Protein AF-0000000075406370 (afdb_homodimer)

InterPro domains:
  IPR012337 Ribonuclease H-like superfamily [SSF53098] (3-149)
  IPR036397 Ribonuclease H superfamily [G3DSA:3.30.420.10] (3-152)

Nearest PDB structures (foldseek):
  6lw3-assembly1_B  TM=8.467E-01  e=9.784E-10  Pseudomonas aeruginosa
  7xhj-assembly1_A  TM=8.463E-01  e=2.182E-09  Deinococcus radiodurans R1 = ATCC 13939 = DSM 20539
  6s16-assembly1_B  TM=8.165E-01  e=5.502E-09  Thermus thermophilus HB8
  4ep4-assembly1_B  TM=7.602E-01  e=3.158E-09  Thermus thermophilus HB8
  4ld0-assembly1_A  TM=7.640E-01  e=7.805E-08  Thermus thermophilus HB8

Organism: Magnetospirillum gryphiswaldense (strain DSM 6361 / JCM 21280 / NBRC 15271 / MSR-1) (NCBI:txid431944)

Sequence (310 aa):
MTTILALDLGTTAGWAMRLADGVIVSGTMEFRPGRFEGGGIRFLRFRSWLDHLEAGAKGIGTVYFEECRRHIGTDAAHIYGGFLAHLTAWCELKHIPYQGVPVGTIKRHATGKGNASKDMVISAMQARGFNPEDDNEAD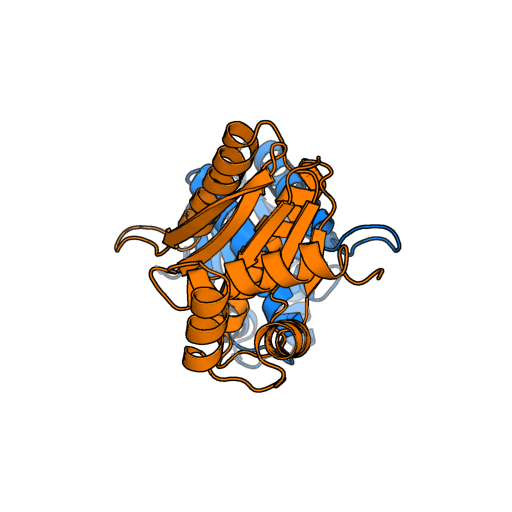ALAILSWAIDTEGGVRMTTILALDLGTTAGWAMRLADGVIVSGTMEFRPGRFEGGGIRFLRFRSWLDHLEAGAKGIGTVYFEECRRHIGTDAAHIYGGFLAHLTAWCELKHIPYQGVPVGTIKRHATGKGNASKDMVISAMQARGFNPEDDNEADALAILSWAIDTEGGVR

Foldseek 3Di:
DFKEKEWADFQKIWIWIQAPVRDIDIAIDHQDDDPPDDPCVSLVVLLVVVVVVQVVSVHGAAYEYADDDDDDDDVRVVRRVSNVVSVVVSCVVVVHYYDHDYQLLLCCVQQVGSPDDLVSLQVSVVVVVDHYPGSNNSSRSSRVVSCVVCVNVVD/DFKEKFWADFQWIKIWIQAPVRDIDIAIDHQDDDPPDDPCVSLVVLLVVVVVVQVVSVHGAEYEYADDDDDDDDVRVVRRVSNVVSVVVSCVVVVHYYDHDYQLLLCCVQQVGSPDDLVSLQVSVVVVVDHYPGSNNSSRSSRVVSCVVCVNVVD

pLDDT: mean 96.48, std 4.38, range [75.56, 98.94]

Secondary structure (DSSP, 8-state):
---EEEEE-SSEEEEEEE-TTS-EEEEEEE-PPPTT--TTHHHHHHHHHHHHHHHHTT--SEEEEEE----SSHHHHHHHHHHHHHHHHHHHHHT--EEEEEHHHHHHHHHS-TT--HHHHHHHHHHTT---SSHHHHHHHHHHHHHHHHTTTT-/---EEEEE-SSEEEEEEE-TTS-EEEEEEE-PPPTT--TTHHHHHHHHHHHHHHHHTT--SEEEEEE----SSHHHHHHHHHHHHHHHHHHHHHT--EEEEEHHHHHHHHHS-TT--HHHHHHHHHHTT---SSHHHHHHHHHHHHHHHHTTTT-

Radius of gyration: 21.6 Å; Cα contacts (8 Å, |Δi|>4): 621; chains: 2; bounding box: 38×66×52 Å

Solvent-accessible surface area (backbone atoms only — not comparable to full-atom values): 15895 Å² total; per-residue (Å²): 100,70,18,39,38,12,32,27,79,50,57,61,22,6,29,18,31,36,38,42,88,63,55,72,52,69,42,72,49,78,37,70,62,56,98,87,47,57,86,12,48,28,54,47,51,49,52,51,49,51,52,50,54,31,60,74,58,74,45,58,53,35,37,38,32,61,42,77,77,75,59,85,53,51,66,55,28,21,52,41,17,18,53,50,33,53,49,37,23,50,26,56,77,69,70,30,55,72,44,72,40,51,53,42,60,37,30,25,70,57,64,72,31,50,82,55,51,67,65,51,45,40,52,38,42,39,75,73,73,44,80,62,91,46,67,38,18,23,48,2,42,36,44,35,50,46,34,66,76,19,64,70,70,75,96,100,70,18,38,39,12,33,26,81,51,56,60,21,6,29,17,31,35,38,42,88,63,54,74,51,68,44,70,50,79,37,71,58,55,98,86,47,56,87,14,50,28,55,48,52,49,52,51,48,50,51,48,53,31,60,74,58,74,45,58,54,34,38,37,31,60,41,78,77,76,60,86,52,53,66,55,27,19,50,42,17,19,52,51,33,54,49,36,23,50,27,55,75,68,70,31,55,70,45,72,39,49,54,42,60,37,30,23,70,56,64,74,33,51,81,57,51,67,65,50,46,39,52,38,41,38,74,73,72,45,80,61,92,46,61,41,18,24,48,2,43,36,43,36,50,44,35,65,77,18,63,70,70,74,96

Structure (mmCIF, N/CA/C/O backbone):
data_AF-0000000075406370-model_v1
#
loop_
_entity.id
_entity.type
_entity.pdbx_description
1 polymer 'Bacteriophage-related protein'
#
loop_
_atom_site.group_PDB
_atom_site.id
_atom_site.type_symbol
_atom_site.label_atom_id
_atom_site.label_alt_id
_atom_site.label_comp_id
_atom_site.label_asym_id
_atom_site.label_entity_id
_atom_site.label_seq_id
_atom_site.pdbx_PDB_ins_code
_atom_site.Cartn_x
_atom_site.Cartn_y
_atom_site.Cartn_z
_atom_site.occupancy
_atom_site.B_iso_or_equiv
_atom_site.auth_seq_id
_atom_site.auth_comp_id
_atom_site.auth_asym_id
_atom_site.auth_atom_id
_atom_site.pdbx_PDB_model_num
ATOM 1 N N . MET A 1 1 ? 10.867 21.281 20.609 1 88.31 1 MET A N 1
ATOM 2 C CA . MET A 1 1 ? 9.664 20.469 20.422 1 88.31 1 MET A CA 1
ATOM 3 C C . MET A 1 1 ? 9.883 19.422 19.344 1 88.31 1 MET A C 1
ATOM 5 O O . MET A 1 1 ? 10.875 19.469 18.609 1 88.31 1 MET A O 1
ATOM 9 N N . THR A 1 2 ? 9.031 18.359 19.391 1 94.12 2 THR A N 1
ATOM 10 C CA . THR A 1 2 ? 9.18 17.328 18.391 1 94.12 2 THR A CA 1
ATOM 11 C C . THR A 1 2 ? 8.453 17.703 17.094 1 94.12 2 THR A C 1
ATOM 13 O O . THR A 1 2 ? 7.488 18.469 17.125 1 94.12 2 THR A O 1
ATOM 16 N N . THR A 1 3 ? 9.016 17.312 15.961 1 98.38 3 THR A N 1
ATOM 17 C CA . THR A 1 3 ? 8.398 17.578 14.664 1 98.38 3 THR A CA 1
ATOM 18 C C . THR A 1 3 ? 7.141 16.734 14.484 1 98.38 3 THR A C 1
ATOM 20 O O . THR A 1 3 ? 7.148 15.531 14.766 1 98.38 3 THR A O 1
ATOM 23 N N . ILE A 1 4 ? 6.051 17.359 14.086 1 98.81 4 ILE A N 1
ATOM 24 C CA . ILE A 1 4 ? 4.785 16.688 13.789 1 98.81 4 ILE A CA 1
ATOM 25 C C . ILE A 1 4 ? 4.488 16.781 12.297 1 98.81 4 ILE A C 1
ATOM 27 O O . ILE A 1 4 ? 4.559 17.859 11.711 1 98.81 4 ILE A O 1
ATOM 31 N N . LEU A 1 5 ? 4.199 15.672 11.68 1 98.94 5 LEU A N 1
ATOM 32 C CA . LEU A 1 5 ? 3.822 15.625 10.266 1 98.94 5 LEU A CA 1
ATOM 33 C C . LEU A 1 5 ? 2.357 15.234 10.109 1 98.94 5 LEU A C 1
ATOM 35 O O . LEU A 1 5 ? 1.902 14.266 10.727 1 98.94 5 LEU A O 1
ATOM 39 N N . ALA A 1 6 ? 1.604 15.977 9.383 1 98.94 6 ALA A N 1
ATOM 40 C CA . ALA A 1 6 ? 0.222 15.68 9.016 1 98.94 6 ALA A CA 1
ATOM 41 C C . ALA A 1 6 ? 0.089 15.461 7.516 1 98.94 6 ALA A C 1
ATOM 43 O O . ALA A 1 6 ? 0.633 16.234 6.719 1 98.94 6 ALA A O 1
ATOM 44 N N . LEU A 1 7 ? -0.658 14.438 7.176 1 98.88 7 LEU A N 1
ATOM 45 C CA . LEU A 1 7 ? -0.751 14.07 5.77 1 98.88 7 LEU A CA 1
ATOM 46 C C . LEU A 1 7 ? -2.205 13.883 5.352 1 98.88 7 LEU A C 1
ATOM 48 O O . LEU A 1 7 ? -2.975 13.219 6.055 1 98.88 7 LEU A O 1
ATOM 52 N N . ASP A 1 8 ? -2.641 14.445 4.273 1 98.5 8 ASP A N 1
ATOM 53 C CA . ASP A 1 8 ? -3.807 14.078 3.479 1 98.5 8 ASP A CA 1
ATOM 54 C C . ASP A 1 8 ? -3.412 13.18 2.309 1 98.5 8 ASP A C 1
ATOM 56 O O . ASP A 1 8 ? -2.967 13.664 1.267 1 98.5 8 ASP A O 1
ATOM 60 N N . LEU A 1 9 ? -3.652 11.906 2.482 1 98.38 9 LEU A N 1
ATOM 61 C CA . LEU A 1 9 ? -3.094 10.898 1.585 1 98.38 9 LEU A CA 1
ATOM 62 C C . LEU A 1 9 ? -3.871 10.852 0.275 1 98.38 9 LEU A C 1
ATOM 64 O O . LEU A 1 9 ? -5.102 10.914 0.276 1 98.38 9 LEU A O 1
ATOM 68 N N . GLY A 1 10 ? -3.145 10.578 -0.864 1 96.06 10 GLY A N 1
ATOM 69 C CA . GLY A 1 10 ? -3.693 10.406 -2.199 1 96.06 10 GLY A CA 1
ATOM 70 C C . GLY A 1 10 ? -2.666 10.609 -3.297 1 96.06 10 GLY A C 1
ATOM 71 O O . GLY A 1 10 ? -1.482 10.812 -3.018 1 96.06 10 GLY A O 1
ATOM 72 N N . THR A 1 11 ? -3.227 10.523 -4.5 1 96.25 11 THR A N 1
ATOM 73 C CA . THR A 1 11 ? -2.34 10.734 -5.641 1 96.25 11 THR A CA 1
ATOM 74 C C . THR A 1 11 ? -1.761 12.141 -5.617 1 96.25 11 THR A C 1
ATOM 76 O O . THR A 1 11 ? -0.608 12.352 -6 1 96.25 11 THR A O 1
ATOM 79 N N . THR A 1 12 ? -2.57 13.047 -5.258 1 97.12 12 THR A N 1
ATOM 80 C CA . THR A 1 12 ? -2.094 14.344 -4.797 1 97.12 12 THR A CA 1
ATOM 81 C C . THR A 1 12 ? -2.164 14.445 -3.275 1 97.12 12 THR A C 1
ATOM 83 O O . THR A 1 12 ? -3.254 14.523 -2.703 1 97.12 12 THR A O 1
ATOM 86 N N . ALA A 1 13 ? -1.016 14.438 -2.641 1 98.06 13 ALA A N 1
ATOM 87 C CA . ALA A 1 13 ? -0.976 14.414 -1.182 1 98.06 13 ALA A CA 1
ATOM 88 C C . ALA A 1 13 ? -0.762 15.82 -0.619 1 98.06 13 ALA A C 1
ATOM 90 O O . ALA A 1 13 ? 0.123 16.547 -1.072 1 98.06 13 ALA A O 1
ATOM 91 N N . GLY A 1 14 ? -1.618 16.266 0.299 1 98.69 14 GLY A N 1
ATOM 92 C CA . GLY A 1 14 ? -1.326 17.422 1.128 1 98.69 14 GLY A CA 1
ATOM 93 C C . GLY A 1 14 ? -0.454 17.094 2.324 1 98.69 14 GLY A C 1
ATOM 94 O O . GLY A 1 14 ? -0.568 16.016 2.906 1 98.69 14 GLY A O 1
ATOM 95 N N . TRP A 1 15 ? 0.404 18 2.658 1 98.88 15 TRP A N 1
ATOM 96 C CA . TRP A 1 15 ? 1.262 17.797 3.82 1 98.88 15 TRP A CA 1
ATOM 97 C C . TRP A 1 15 ? 1.471 19.094 4.582 1 98.88 15 TRP A C 1
ATOM 99 O O . TRP A 1 15 ? 1.454 20.172 3.99 1 98.88 15 TRP A O 1
ATOM 109 N N . ALA A 1 16 ? 1.539 18.984 5.84 1 98.94 16 ALA A N 1
ATOM 110 C CA . ALA A 1 16 ? 1.866 20.062 6.766 1 98.94 16 ALA A CA 1
ATOM 111 C C . ALA A 1 16 ? 2.727 19.547 7.922 1 98.94 16 ALA A C 1
ATOM 113 O O . ALA A 1 16 ? 2.508 18.453 8.43 1 98.94 16 ALA A O 1
ATOM 114 N N . MET A 1 17 ? 3.689 20.375 8.281 1 98.75 17 MET A N 1
ATOM 115 C CA . MET A 1 17 ? 4.629 19.969 9.32 1 98.75 17 MET A CA 1
ATOM 116 C C . MET A 1 17 ? 4.91 21.125 10.281 1 98.75 17 MET A C 1
ATOM 118 O O . MET A 1 17 ? 5.109 22.25 9.844 1 98.75 17 MET A O 1
ATOM 122 N N . ARG A 1 18 ? 4.777 20.844 11.586 1 98.69 18 ARG A N 1
ATOM 123 C CA . ARG A 1 18 ? 5.375 21.734 12.57 1 98.69 18 ARG A CA 1
ATOM 124 C C . ARG A 1 18 ? 6.766 21.266 12.969 1 98.69 18 ARG A C 1
ATOM 126 O O . ARG A 1 18 ? 6.91 20.203 13.594 1 98.69 18 ARG A O 1
ATOM 133 N N . LEU A 1 19 ? 7.73 22.047 12.625 1 98.38 19 LEU A N 1
ATOM 134 C CA . LEU A 1 19 ? 9.117 21.703 12.898 1 98.38 19 LEU A CA 1
ATOM 135 C C . LEU A 1 19 ? 9.438 21.875 14.383 1 98.38 19 LEU A C 1
ATOM 137 O O . LEU A 1 19 ? 8.625 22.422 15.141 1 98.38 19 LEU A O 1
ATOM 141 N N . ALA A 1 20 ? 10.586 21.422 14.781 1 97.19 20 ALA A N 1
ATOM 142 C CA . ALA A 1 20 ? 10.992 21.438 16.188 1 97.19 20 ALA A CA 1
ATOM 143 C C . ALA A 1 20 ? 11.078 22.859 16.719 1 97.19 20 ALA A C 1
ATOM 145 O O . ALA A 1 20 ? 10.867 23.094 17.906 1 97.19 20 ALA A O 1
ATOM 146 N N . ASP A 1 21 ? 11.367 23.797 15.891 1 97 21 ASP A N 1
ATOM 147 C CA . ASP A 1 21 ? 11.508 25.188 16.312 1 97 21 ASP A CA 1
ATOM 148 C C . ASP A 1 21 ? 10.156 25.906 16.297 1 97 21 ASP A C 1
ATOM 150 O O . ASP A 1 21 ? 10.086 27.109 16.562 1 97 21 ASP A O 1
ATOM 154 N N . GLY A 1 22 ? 9.133 25.188 15.844 1 97.06 22 GLY A N 1
ATOM 155 C CA . GLY A 1 22 ? 7.789 25.734 15.898 1 97.06 22 GLY A CA 1
ATOM 156 C C . GLY A 1 22 ? 7.297 26.25 14.555 1 97.06 22 GLY A C 1
ATOM 157 O O . GLY A 1 22 ? 6.109 26.531 14.383 1 97.06 22 GLY A O 1
ATOM 158 N N . VAL A 1 23 ? 8.203 26.297 13.602 1 97.5 23 VAL A N 1
ATOM 159 C CA . VAL A 1 23 ? 7.848 26.781 12.266 1 97.5 23 VAL A CA 1
ATOM 160 C C . VAL A 1 23 ? 6.961 25.75 11.57 1 97.5 23 VAL A C 1
ATOM 162 O O . VAL A 1 23 ? 7.219 24.547 11.641 1 97.5 23 VAL A O 1
ATOM 165 N N . ILE A 1 24 ? 5.91 26.25 10.938 1 98.44 24 ILE A N 1
ATOM 166 C CA . ILE A 1 24 ? 5.02 25.391 10.18 1 98.44 24 ILE A CA 1
ATOM 167 C C . ILE A 1 24 ? 5.277 25.547 8.68 1 98.44 24 ILE A C 1
ATOM 169 O O . ILE A 1 24 ? 5.352 26.672 8.18 1 98.44 24 ILE A O 1
ATOM 173 N N . VAL A 1 25 ? 5.52 24.438 7.988 1 98.5 25 VAL A N 1
ATOM 174 C CA . VAL A 1 25 ? 5.656 24.391 6.535 1 98.5 25 VAL A CA 1
ATOM 175 C C . VAL A 1 25 ? 4.637 23.406 5.953 1 98.5 25 VAL A C 1
ATOM 177 O O . VAL A 1 25 ? 4.254 22.438 6.613 1 98.5 25 VAL A O 1
ATOM 180 N N . SER A 1 26 ? 4.133 23.734 4.793 1 98.75 26 SER A N 1
ATOM 181 C CA . SER A 1 26 ? 3.098 22.906 4.191 1 98.75 26 SER A CA 1
ATOM 182 C C . SER A 1 26 ? 3.129 23 2.67 1 98.75 26 SER A C 1
ATOM 184 O O . SER A 1 26 ? 3.809 23.859 2.109 1 98.75 26 SER A O 1
ATOM 186 N N . GLY A 1 27 ? 2.516 22.094 1.981 1 98.62 27 GLY A N 1
ATOM 187 C CA . GLY A 1 27 ? 2.42 22.078 0.53 1 98.62 27 GLY A CA 1
ATOM 188 C C . GLY A 1 27 ? 1.696 20.844 -0 1 98.62 27 GLY A C 1
ATOM 189 O O . GLY A 1 27 ? 0.917 20.219 0.72 1 98.62 27 GLY A O 1
ATOM 190 N N . THR A 1 28 ? 1.783 20.641 -1.269 1 98.56 28 THR A N 1
ATOM 191 C CA . THR A 1 28 ? 1.24 19.469 -1.936 1 98.56 28 THR A CA 1
ATOM 192 C C . THR A 1 28 ? 2.328 18.75 -2.719 1 98.56 28 THR A C 1
ATOM 194 O O . THR A 1 28 ? 3.326 19.344 -3.115 1 98.56 28 THR A O 1
ATOM 197 N N . MET A 1 29 ? 2.23 17.453 -2.799 1 98.44 29 MET A N 1
ATOM 198 C CA . MET A 1 29 ? 3.109 16.609 -3.605 1 98.44 29 MET A CA 1
ATOM 199 C C . MET A 1 29 ? 2.299 15.711 -4.523 1 98.44 29 MET A C 1
ATOM 201 O O . MET A 1 29 ? 1.32 15.094 -4.09 1 98.44 29 MET A O 1
ATOM 205 N N . GLU A 1 30 ? 2.676 15.586 -5.789 1 97.44 30 GLU A N 1
ATOM 206 C CA . GLU A 1 30 ? 1.979 14.781 -6.789 1 97.44 30 GLU A CA 1
ATOM 207 C C . GLU A 1 30 ? 2.691 13.453 -7.023 1 97.44 30 GLU A C 1
ATOM 209 O O . GLU A 1 30 ? 3.912 13.422 -7.191 1 97.44 30 GLU A O 1
ATOM 214 N N . PHE A 1 31 ? 1.918 12.375 -7.039 1 96.94 31 PHE A N 1
ATOM 215 C CA . PHE A 1 31 ? 2.496 11.055 -7.234 1 96.94 31 PHE A CA 1
ATOM 216 C C . PHE A 1 31 ? 1.879 10.367 -8.445 1 96.94 31 PHE A C 1
ATOM 218 O O . PHE A 1 31 ? 2.053 9.164 -8.641 1 96.94 31 PHE A O 1
ATOM 225 N N . ARG A 1 32 ? 1.237 11.008 -9.312 1 90.69 32 ARG A N 1
ATOM 226 C CA . ARG A 1 32 ? 0.661 10.391 -10.508 1 90.69 32 ARG A CA 1
ATOM 227 C C . ARG A 1 32 ? 1.746 9.797 -11.391 1 90.69 32 ARG A C 1
ATOM 229 O O . ARG A 1 32 ? 2.77 10.43 -11.648 1 90.69 32 ARG A O 1
ATOM 236 N N . PRO A 1 33 ? 1.438 8.57 -11.711 1 83.56 33 PRO A N 1
ATOM 237 C CA . PRO A 1 33 ? 2.438 7.996 -12.609 1 83.56 33 PRO A CA 1
ATOM 238 C C . PRO A 1 33 ? 2.42 8.641 -13.992 1 83.56 33 PRO A C 1
ATOM 240 O O . PRO A 1 33 ? 1.379 9.133 -14.438 1 83.56 33 PRO A O 1
ATOM 243 N N . GLY A 1 34 ? 3.627 8.781 -14.539 1 80.19 34 GLY A N 1
ATOM 244 C CA . GLY A 1 34 ? 3.689 9.18 -15.938 1 80.19 34 GLY A CA 1
ATOM 245 C C . GLY A 1 34 ? 3.139 8.125 -16.875 1 80.19 34 GLY A C 1
ATOM 246 O O . GLY A 1 34 ? 2.842 7.004 -16.469 1 80.19 34 GLY A O 1
ATOM 247 N N . ARG A 1 35 ? 2.893 8.469 -18.141 1 75.56 35 ARG A N 1
ATOM 248 C CA . ARG A 1 35 ? 2.281 7.648 -19.188 1 75.56 35 ARG A CA 1
ATOM 249 C C . ARG A 1 35 ? 3 6.309 -19.312 1 75.56 35 ARG A C 1
ATOM 251 O O . ARG A 1 35 ? 2.373 5.289 -19.609 1 75.56 35 ARG A O 1
ATOM 258 N N . PHE A 1 36 ? 4.277 6.238 -18.953 1 76.31 36 PHE A N 1
ATOM 259 C CA . PHE A 1 36 ? 5.051 5.035 -19.234 1 76.31 36 PHE A CA 1
ATOM 260 C C . PHE A 1 36 ? 5.516 4.371 -17.938 1 76.31 36 PHE A C 1
ATOM 262 O O . PHE A 1 36 ? 6.297 3.418 -17.969 1 76.31 36 PHE A O 1
ATOM 269 N N . GLU A 1 37 ? 4.926 4.797 -16.922 1 82.5 37 GLU A N 1
ATOM 270 C CA . GLU A 1 37 ? 5.355 4.266 -15.633 1 82.5 37 GLU A CA 1
ATOM 271 C C . GLU A 1 37 ? 4.363 3.24 -15.094 1 82.5 37 GLU A C 1
ATOM 273 O O . GLU A 1 37 ? 3.15 3.396 -15.266 1 82.5 37 GLU A O 1
ATOM 278 N N . GLY A 1 38 ? 4.969 2.193 -14.547 1 82.56 38 GLY A N 1
ATOM 279 C CA . GLY A 1 38 ? 4.117 1.224 -13.883 1 82.56 38 GLY A CA 1
ATOM 280 C C . GLY A 1 38 ? 3.414 1.787 -12.664 1 82.56 38 GLY A C 1
ATOM 281 O O . GLY A 1 38 ? 3.84 2.805 -12.109 1 82.56 38 GLY A O 1
ATOM 282 N N . GLY A 1 39 ? 2.318 1.095 -12.305 1 87.31 39 GLY A N 1
ATOM 283 C CA . GLY A 1 39 ? 1.476 1.564 -11.211 1 87.31 39 GLY A CA 1
ATOM 284 C C . GLY A 1 39 ? 2.203 1.64 -9.883 1 87.31 39 GLY A C 1
ATOM 285 O O . GLY A 1 39 ? 1.801 2.389 -8.992 1 87.31 39 GLY A O 1
ATOM 286 N N . GLY A 1 40 ? 3.348 0.888 -9.766 1 95.69 40 GLY A N 1
ATOM 287 C CA . GLY A 1 40 ? 4.035 0.811 -8.484 1 95.69 40 GLY A CA 1
ATOM 288 C C . GLY A 1 40 ? 4.973 1.979 -8.242 1 95.69 40 GLY A C 1
ATOM 289 O O . GLY A 1 40 ? 5.406 2.209 -7.109 1 95.69 40 GLY A O 1
ATOM 290 N N . ILE A 1 41 ? 5.344 2.719 -9.273 1 96.88 41 ILE A N 1
ATOM 291 C CA . ILE A 1 41 ? 6.367 3.756 -9.195 1 96.88 41 ILE A CA 1
ATOM 292 C C . ILE A 1 41 ? 5.895 4.883 -8.281 1 96.88 41 ILE A C 1
ATOM 294 O O . ILE A 1 41 ? 6.695 5.492 -7.57 1 96.88 41 ILE A O 1
ATOM 298 N N . ARG A 1 42 ? 4.613 5.164 -8.289 1 97.44 42 ARG A N 1
ATOM 299 C CA . ARG A 1 42 ? 4.078 6.238 -7.453 1 97.44 42 ARG A CA 1
ATOM 300 C C . ARG A 1 42 ? 4.359 5.973 -5.977 1 97.44 42 ARG A C 1
ATOM 302 O O . ARG A 1 42 ? 4.648 6.898 -5.219 1 97.44 42 ARG A O 1
ATOM 309 N N . PHE A 1 43 ? 4.363 4.75 -5.594 1 98.19 43 PHE A N 1
ATOM 310 C CA . PHE A 1 43 ? 4.57 4.414 -4.188 1 98.19 43 PHE A CA 1
ATOM 311 C C . PHE A 1 43 ? 6.047 4.477 -3.826 1 98.19 43 PHE A C 1
ATOM 313 O O . PHE A 1 43 ? 6.402 4.812 -2.695 1 98.19 43 PHE A O 1
ATOM 320 N N . LEU A 1 44 ? 6.93 4.156 -4.816 1 97.5 44 LEU A N 1
ATOM 321 C CA . LEU A 1 44 ? 8.359 4.359 -4.609 1 97.5 44 LEU A CA 1
ATOM 322 C C . LEU A 1 44 ? 8.672 5.84 -4.414 1 97.5 44 LEU A C 1
ATOM 324 O O . LEU A 1 44 ? 9.438 6.203 -3.518 1 97.5 44 LEU A O 1
ATOM 328 N N . ARG A 1 45 ? 8.086 6.602 -5.227 1 97.56 45 ARG A N 1
ATOM 329 C CA . ARG A 1 45 ? 8.281 8.047 -5.125 1 97.56 45 ARG A CA 1
ATOM 330 C C . ARG A 1 45 ? 7.766 8.57 -3.793 1 97.56 45 ARG A C 1
ATOM 332 O O . ARG A 1 45 ? 8.406 9.422 -3.164 1 97.56 45 ARG A O 1
ATOM 339 N N . PHE A 1 46 ? 6.641 8.094 -3.398 1 98.62 46 PHE A N 1
ATOM 340 C CA . PHE A 1 46 ? 6.039 8.492 -2.133 1 98.62 46 PHE A CA 1
ATOM 341 C C . PHE A 1 46 ? 6.965 8.172 -0.966 1 98.62 46 PHE A C 1
ATOM 343 O O . PHE A 1 46 ? 7.211 9.016 -0.107 1 98.62 46 PHE A O 1
ATOM 350 N N . ARG A 1 47 ? 7.477 6.996 -0.905 1 98 47 ARG A N 1
ATOM 351 C CA . ARG A 1 47 ? 8.383 6.59 0.161 1 98 47 ARG A CA 1
ATOM 352 C C . ARG A 1 47 ? 9.648 7.445 0.159 1 98 47 ARG A C 1
ATOM 354 O O . ARG A 1 47 ? 10.117 7.867 1.218 1 98 47 ARG A O 1
ATOM 361 N N . SER A 1 48 ? 10.195 7.598 -1.017 1 98.19 48 SER A N 1
ATOM 362 C CA . SER A 1 48 ? 11.375 8.445 -1.147 1 98.19 48 SER A CA 1
ATOM 363 C C . SER A 1 48 ? 11.102 9.859 -0.642 1 98.19 48 SER A C 1
ATOM 365 O O . SER A 1 48 ? 11.938 10.461 0.033 1 98.19 48 SER A O 1
ATOM 367 N N . TRP A 1 49 ? 9.961 10.367 -0.995 1 98.69 49 TRP A N 1
ATOM 368 C CA . TRP A 1 49 ? 9.547 11.703 -0.567 1 98.69 49 TRP A CA 1
ATOM 369 C C . TRP A 1 49 ? 9.438 11.773 0.952 1 98.69 49 TRP A C 1
ATOM 371 O O . TRP A 1 49 ? 9.883 12.742 1.568 1 98.69 49 TRP A O 1
ATOM 381 N N . LEU A 1 50 ? 8.867 10.734 1.588 1 98.81 50 LEU A N 1
ATOM 382 C CA . LEU A 1 50 ? 8.797 10.672 3.043 1 98.81 50 LEU A CA 1
ATOM 383 C C . LEU A 1 50 ? 10.188 10.711 3.66 1 98.81 50 LEU A C 1
ATOM 385 O O . LEU A 1 50 ? 10.406 11.406 4.66 1 98.81 50 LEU A O 1
ATOM 389 N N . ASP A 1 51 ? 11.117 9.961 3.08 1 98.69 51 ASP A N 1
ATOM 390 C CA . ASP A 1 51 ? 12.5 9.977 3.545 1 98.69 51 ASP A CA 1
ATOM 391 C C . ASP A 1 51 ? 13.086 11.383 3.479 1 98.69 51 ASP A C 1
ATOM 393 O O . ASP A 1 51 ? 13.781 11.82 4.395 1 98.69 51 ASP A O 1
ATOM 397 N N . HIS A 1 52 ? 12.789 12.047 2.424 1 98.44 52 HIS A N 1
ATOM 398 C CA . HIS A 1 52 ? 13.289 13.406 2.238 1 98.44 52 HIS A CA 1
ATOM 399 C C . HIS A 1 52 ? 12.703 14.359 3.279 1 98.44 52 HIS A C 1
ATOM 401 O O . HIS A 1 52 ? 13.422 15.203 3.82 1 98.44 52 HIS A O 1
ATOM 407 N N . LEU A 1 53 ? 11.391 14.242 3.498 1 98.31 53 LEU A N 1
ATOM 408 C CA . LEU A 1 53 ? 10.758 15.055 4.531 1 98.31 53 LEU A CA 1
ATOM 409 C C . LEU A 1 53 ? 11.43 14.836 5.883 1 98.31 53 LEU A C 1
ATOM 411 O O . LEU A 1 53 ? 11.719 15.797 6.598 1 98.31 53 LEU A O 1
ATOM 415 N N . GLU A 1 54 ? 11.625 13.586 6.27 1 98.31 54 GLU A N 1
ATOM 416 C CA . GLU A 1 54 ? 12.219 13.227 7.555 1 98.31 54 GLU A CA 1
ATOM 417 C C . GLU A 1 54 ? 13.633 13.789 7.68 1 98.31 54 GLU A C 1
ATOM 419 O O . GLU A 1 54 ? 13.992 14.352 8.711 1 98.31 54 GLU A O 1
ATOM 424 N N . ALA A 1 55 ? 14.438 13.586 6.625 1 97.81 55 ALA A N 1
ATOM 425 C CA . ALA A 1 55 ? 15.812 14.086 6.613 1 97.81 55 ALA A CA 1
ATOM 426 C C . ALA A 1 55 ? 15.844 15.609 6.738 1 97.81 55 ALA A C 1
ATOM 428 O O . ALA A 1 55 ? 16.625 16.156 7.516 1 97.81 55 ALA A O 1
ATOM 429 N N . GLY A 1 56 ? 14.992 16.266 6.012 1 97.12 56 GLY A N 1
ATOM 430 C CA . GLY A 1 56 ? 14.93 17.719 6.031 1 97.12 56 GLY A CA 1
ATOM 431 C C . GLY A 1 56 ? 14.523 18.281 7.383 1 97.12 56 GLY A C 1
ATOM 432 O O . GLY A 1 56 ? 14.984 19.359 7.781 1 97.12 56 GLY A O 1
ATOM 433 N N . ALA A 1 57 ? 13.656 17.578 8.062 1 97.62 57 ALA A N 1
ATOM 434 C CA . ALA A 1 57 ? 13.156 18.016 9.367 1 97.62 57 ALA A CA 1
ATOM 435 C C . ALA A 1 57 ? 14.086 17.594 10.492 1 97.62 57 ALA A C 1
ATOM 437 O O . ALA A 1 57 ? 13.867 17.922 11.656 1 97.62 57 ALA A O 1
ATOM 438 N N . LYS A 1 58 ? 15.172 16.812 10.125 1 96.69 58 LYS A N 1
ATOM 439 C CA . LYS A 1 58 ? 16.109 16.219 11.086 1 96.69 58 LYS A CA 1
ATOM 440 C C . LYS A 1 58 ? 15.367 15.32 12.07 1 96.69 58 LYS A C 1
ATOM 442 O O . LYS A 1 58 ? 15.617 15.375 13.281 1 96.69 58 LYS A O 1
ATOM 447 N N . GLY A 1 59 ? 14.359 14.617 11.516 1 97.88 59 GLY A N 1
ATOM 448 C CA . GLY A 1 59 ? 13.57 13.68 12.305 1 97.88 59 GLY A CA 1
ATOM 449 C C . GLY A 1 59 ? 12.117 14.086 12.438 1 97.88 59 GLY A C 1
ATOM 450 O O . GLY A 1 59 ? 11.789 15.266 12.375 1 97.88 59 GLY A O 1
ATOM 451 N N . ILE A 1 60 ? 11.266 13.141 12.547 1 98.5 60 ILE A N 1
ATOM 452 C CA . ILE A 1 60 ? 9.828 13.32 12.758 1 98.5 60 ILE A CA 1
ATOM 453 C C . ILE A 1 60 ? 9.383 12.555 14 1 98.5 60 ILE A C 1
ATOM 455 O O . ILE A 1 60 ? 9.703 11.367 14.148 1 98.5 60 ILE A O 1
ATOM 459 N N . GLY A 1 61 ? 8.703 13.266 14.875 1 98.44 61 GLY A N 1
ATOM 460 C CA . GLY A 1 61 ? 8.312 12.672 16.141 1 98.44 61 GLY A CA 1
ATOM 461 C C . GLY A 1 61 ? 7.004 11.914 16.062 1 98.44 61 GLY A C 1
ATOM 462 O O . GLY A 1 61 ? 6.805 10.93 16.797 1 98.44 61 GLY A O 1
ATOM 463 N N . THR A 1 62 ? 6.086 12.352 15.289 1 98.62 62 THR A N 1
ATOM 464 C CA . THR A 1 62 ? 4.781 11.719 15.156 1 98.62 62 THR A CA 1
ATOM 465 C C . THR A 1 62 ? 4.129 12.094 13.828 1 98.62 62 THR A C 1
ATOM 467 O O . THR A 1 62 ? 4.398 13.164 13.281 1 98.62 62 THR A O 1
ATOM 470 N N . VAL A 1 63 ? 3.314 11.172 13.312 1 98.81 63 VAL A N 1
ATOM 471 C CA . VAL A 1 63 ? 2.602 11.391 12.062 1 98.81 63 VAL A CA 1
ATOM 472 C C . VAL A 1 63 ? 1.097 11.258 12.289 1 98.81 63 VAL A C 1
ATOM 474 O O . VAL A 1 63 ? 0.645 10.336 12.969 1 98.81 63 VAL A O 1
ATOM 477 N N . TYR A 1 64 ? 0.357 12.188 11.758 1 98.88 64 TYR A N 1
ATOM 478 C CA . TYR A 1 64 ? -1.099 12.125 11.688 1 98.88 64 TYR A CA 1
ATOM 479 C C . TYR A 1 64 ? -1.575 12.109 10.242 1 98.88 64 TYR A C 1
ATOM 481 O O . TYR A 1 64 ? -0.97 12.75 9.375 1 98.88 64 TYR A O 1
ATOM 489 N N . PHE A 1 65 ? -2.631 11.391 9.953 1 98.81 65 PHE A N 1
ATOM 490 C CA . PHE A 1 65 ? -3.188 11.367 8.609 1 98.81 65 PHE A CA 1
ATOM 491 C C . PHE A 1 65 ? -4.703 11.234 8.648 1 98.81 65 PHE A C 1
ATOM 493 O O . PHE A 1 65 ? -5.266 10.797 9.656 1 98.81 65 PHE A O 1
ATOM 500 N N . GLU A 1 66 ? -5.312 11.703 7.598 1 97.38 66 GLU A N 1
ATOM 501 C CA . GLU A 1 66 ? -6.762 11.57 7.484 1 97.38 66 GLU A CA 1
ATOM 502 C C . GLU A 1 66 ? -7.168 10.125 7.25 1 97.38 66 GLU A C 1
ATOM 504 O O . GLU A 1 66 ? -6.715 9.492 6.289 1 97.38 66 GLU A O 1
ATOM 509 N N . GLU A 1 67 ? -8 9.617 8.094 1 95.81 67 GLU A N 1
ATOM 510 C CA . GLU A 1 67 ? -8.516 8.258 7.953 1 95.81 67 GLU A CA 1
ATOM 511 C C . GLU A 1 67 ? -9.773 8.234 7.086 1 95.81 67 GLU A C 1
ATOM 513 O O . GLU A 1 67 ? -10.828 8.719 7.492 1 95.81 67 GLU A O 1
ATOM 518 N N . CYS A 1 68 ? -9.641 7.707 5.906 1 93.06 68 CYS A N 1
ATOM 519 C CA . CYS A 1 68 ? -10.766 7.57 4.988 1 93.06 68 CYS A CA 1
ATOM 520 C C . CYS A 1 68 ? -11.406 6.191 5.117 1 93.06 68 CYS A C 1
ATOM 522 O O . CYS A 1 68 ? -10.734 5.176 4.953 1 93.06 68 CYS A O 1
ATOM 524 N N . ARG A 1 69 ? -12.734 6.148 5.324 1 92.56 69 ARG A N 1
ATOM 525 C CA . ARG A 1 69 ? -13.398 4.867 5.539 1 92.56 69 ARG A CA 1
ATOM 526 C C . ARG A 1 69 ? -14.359 4.555 4.402 1 92.56 69 ARG A C 1
ATOM 528 O O . ARG A 1 69 ? -14.93 3.459 4.34 1 92.56 69 ARG A O 1
ATOM 535 N N . ARG A 1 70 ? -14.516 5.523 3.586 1 92.5 70 ARG A N 1
ATOM 536 C CA . ARG A 1 70 ? -15.414 5.312 2.453 1 92.5 70 ARG A CA 1
ATOM 537 C C . ARG A 1 70 ? -14.805 5.863 1.167 1 92.5 70 ARG A C 1
ATOM 539 O O . ARG A 1 70 ? -14.188 6.93 1.176 1 92.5 70 ARG A O 1
ATOM 546 N N . HIS A 1 71 ? -14.938 5.16 0.117 1 93.19 71 HIS A N 1
ATOM 547 C CA . HIS A 1 71 ? -14.477 5.582 -1.201 1 93.19 71 HIS A CA 1
ATOM 548 C C . HIS A 1 71 ? -15.562 5.371 -2.256 1 93.19 71 HIS A C 1
ATOM 550 O O . HIS A 1 71 ? -16.391 4.473 -2.125 1 93.19 71 HIS A O 1
ATOM 556 N N . ILE A 1 72 ? -15.453 6.34 -3.15 1 87.31 72 ILE A N 1
ATOM 557 C CA . ILE A 1 72 ? -16.297 6.098 -4.312 1 87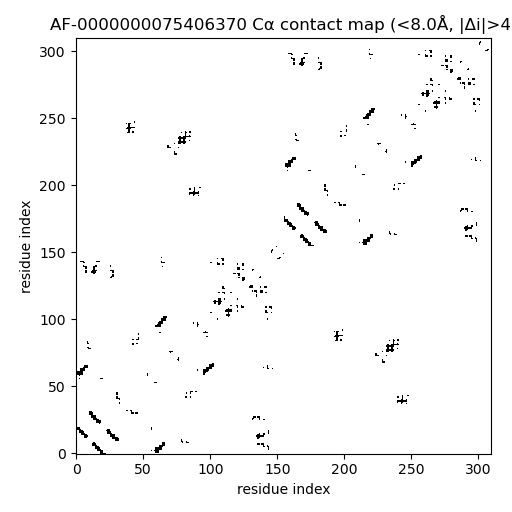.31 72 ILE A CA 1
ATOM 558 C C . ILE A 1 72 ? -15.594 5.152 -5.281 1 87.31 72 ILE A C 1
ATOM 560 O O . ILE A 1 72 ? -14.695 5.57 -6.016 1 87.31 72 ILE A O 1
ATOM 564 N N . GLY A 1 73 ? -15.766 3.891 -5.25 1 91.25 73 GLY A N 1
ATOM 565 C CA . GLY A 1 73 ? -15.219 2.896 -6.16 1 91.25 73 GLY A CA 1
ATOM 566 C C . GLY A 1 73 ? -14.031 2.15 -5.578 1 91.25 73 GLY A C 1
ATOM 567 O O . GLY A 1 73 ? -13.328 2.672 -4.711 1 91.25 73 GLY A O 1
ATOM 568 N N . THR A 1 74 ? -13.734 1.063 -6.141 1 94.44 74 THR A N 1
ATOM 569 C CA . THR A 1 74 ? -12.727 0.137 -5.648 1 94.44 74 THR A CA 1
ATOM 570 C C . THR A 1 74 ? -11.32 0.653 -5.965 1 94.44 74 THR A C 1
ATOM 572 O O . THR A 1 74 ? -10.414 0.533 -5.145 1 94.44 74 THR A O 1
ATOM 575 N N . ASP A 1 75 ? -11.148 1.28 -7.117 1 94.06 75 ASP A N 1
ATOM 576 C CA . ASP A 1 75 ? -9.836 1.79 -7.512 1 94.06 75 ASP A CA 1
ATOM 577 C C . ASP A 1 75 ? -9.344 2.859 -6.535 1 94.06 75 ASP A C 1
ATOM 579 O O . ASP A 1 75 ? -8.188 2.846 -6.125 1 94.06 75 ASP A O 1
ATOM 583 N N . ALA A 1 76 ? -10.266 3.748 -6.223 1 95.06 76 ALA A N 1
ATOM 584 C CA . ALA A 1 76 ? -9.914 4.797 -5.27 1 95.06 76 ALA A CA 1
ATOM 585 C C . ALA A 1 76 ? -9.523 4.203 -3.92 1 95.06 76 ALA A C 1
ATOM 587 O O . ALA A 1 76 ? -8.562 4.66 -3.289 1 95.06 76 ALA A O 1
ATOM 588 N N . ALA A 1 77 ? -10.266 3.182 -3.496 1 97 77 ALA A N 1
ATOM 589 C CA . ALA A 1 77 ? -9.969 2.504 -2.234 1 97 77 ALA A CA 1
ATOM 590 C C . ALA A 1 77 ? -8.602 1.829 -2.281 1 97 77 ALA A C 1
ATOM 592 O O . ALA A 1 77 ? -7.832 1.904 -1.321 1 97 77 ALA A O 1
ATOM 593 N N . HIS A 1 78 ? -8.242 1.22 -3.396 1 97.44 78 HIS A N 1
ATOM 594 C CA . HIS A 1 78 ? -6.941 0.576 -3.572 1 97.44 78 HIS A CA 1
ATOM 595 C C . HIS A 1 78 ? -5.809 1.591 -3.492 1 97.44 78 HIS A C 1
ATOM 597 O O . HIS A 1 78 ? -4.793 1.346 -2.832 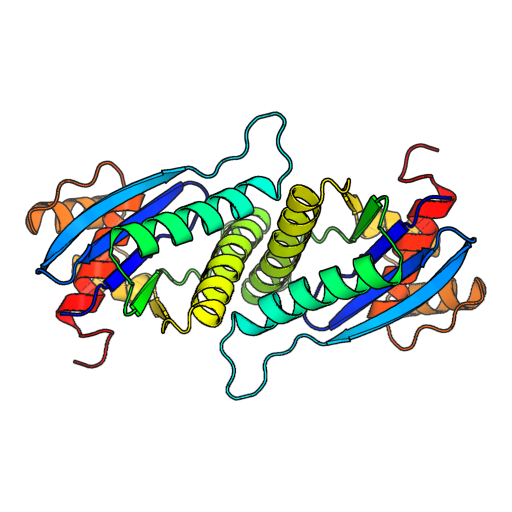1 97.44 78 HIS A O 1
ATOM 603 N N . ILE A 1 79 ? -6.059 2.648 -4.16 1 96.69 79 ILE A N 1
ATOM 604 C CA . ILE A 1 79 ? -5.02 3.67 -4.23 1 96.69 79 ILE A CA 1
ATOM 605 C C . ILE A 1 79 ? -4.773 4.254 -2.842 1 96.69 79 ILE A C 1
ATOM 607 O O . ILE A 1 79 ? -3.633 4.316 -2.381 1 96.69 79 ILE A O 1
ATOM 611 N N . TYR A 1 80 ? -5.816 4.648 -2.156 1 97.69 80 TYR A N 1
ATOM 612 C CA . TYR A 1 80 ? -5.684 5.125 -0.783 1 97.69 80 TYR A CA 1
ATOM 613 C C . TYR A 1 80 ? -5.023 4.07 0.098 1 97.69 80 TYR A C 1
ATOM 615 O O . TYR A 1 80 ? -4.086 4.371 0.84 1 97.69 80 TYR A O 1
ATOM 623 N N . GLY A 1 81 ? -5.523 2.848 0.025 1 97.94 81 GLY A N 1
ATOM 624 C CA . GLY A 1 81 ? -4.941 1.75 0.78 1 97.94 81 GLY A CA 1
ATOM 625 C C . GLY A 1 81 ? -3.457 1.566 0.519 1 97.94 81 GLY A C 1
ATOM 626 O O . GLY A 1 81 ? -2.697 1.231 1.431 1 97.94 81 GLY A O 1
ATOM 627 N N . GLY A 1 82 ? -3.066 1.772 -0.717 1 98.44 82 GLY A N 1
ATOM 628 C CA . GLY A 1 82 ? -1.66 1.697 -1.077 1 98.44 82 GLY A CA 1
ATOM 629 C C . GLY A 1 82 ? -0.809 2.742 -0.379 1 98.44 82 GLY A C 1
ATOM 630 O O . GLY A 1 82 ? 0.23 2.418 0.2 1 98.44 82 GLY A O 1
ATOM 631 N N . PHE A 1 83 ? -1.245 3.994 -0.452 1 98.62 83 PHE A N 1
ATOM 632 C CA . PHE A 1 83 ? -0.511 5.066 0.213 1 98.62 83 PHE A CA 1
ATOM 633 C C . PHE A 1 83 ? -0.475 4.84 1.72 1 98.62 83 PHE A C 1
ATOM 635 O O . PHE A 1 83 ? 0.567 5.016 2.354 1 98.62 83 PHE A O 1
ATOM 642 N N . LEU A 1 84 ? -1.616 4.441 2.293 1 98.56 84 LEU A N 1
ATOM 643 C CA . LEU A 1 84 ? -1.696 4.172 3.725 1 98.56 84 LEU A CA 1
ATOM 644 C C . LEU A 1 84 ? -0.734 3.059 4.121 1 98.56 84 LEU A C 1
ATOM 646 O O . LEU A 1 84 ? -0.03 3.17 5.129 1 98.56 84 LEU A O 1
ATOM 650 N N . ALA A 1 85 ? -0.697 2.043 3.326 1 98.62 85 ALA A N 1
ATOM 651 C CA . ALA A 1 85 ? 0.17 0.903 3.611 1 98.62 85 ALA A CA 1
ATOM 652 C C . ALA A 1 85 ? 1.641 1.311 3.578 1 98.62 85 ALA A C 1
ATOM 654 O O . ALA A 1 85 ? 2.424 0.9 4.438 1 98.62 85 ALA A O 1
ATOM 655 N N . HIS A 1 86 ? 2.045 2.078 2.607 1 98.81 86 HIS A N 1
ATOM 656 C CA . HIS A 1 86 ? 3.426 2.539 2.523 1 98.81 86 HIS A CA 1
ATOM 657 C C . HIS A 1 86 ? 3.756 3.498 3.662 1 98.81 86 HIS A C 1
ATOM 659 O O . HIS A 1 86 ? 4.855 3.457 4.219 1 98.81 86 HIS A O 1
ATOM 665 N N . LEU A 1 87 ? 2.807 4.355 4.023 1 98.88 87 LEU A N 1
ATOM 666 C CA . LEU A 1 87 ? 3.025 5.277 5.133 1 98.88 87 LEU A CA 1
ATOM 667 C C . LEU A 1 87 ? 3.236 4.52 6.438 1 98.88 87 LEU A C 1
ATOM 669 O O . LEU A 1 87 ? 4.203 4.777 7.16 1 98.88 87 LEU A O 1
ATOM 673 N N . THR A 1 88 ? 2.33 3.623 6.723 1 98.38 88 THR A N 1
ATOM 674 C CA . THR A 1 88 ? 2.381 2.938 8.008 1 98.38 88 THR A CA 1
ATOM 675 C C . THR A 1 88 ? 3.594 2.014 8.086 1 98.38 88 THR A C 1
ATOM 677 O O . THR A 1 88 ? 4.223 1.891 9.133 1 98.38 88 THR A O 1
ATOM 680 N N . ALA A 1 89 ? 3.924 1.371 6.984 1 98.56 89 ALA A N 1
ATOM 681 C CA . ALA A 1 89 ? 5.148 0.578 6.945 1 98.56 89 ALA A CA 1
ATOM 682 C C . ALA A 1 89 ? 6.375 1.449 7.199 1 98.56 89 ALA A C 1
ATOM 684 O O . ALA A 1 89 ? 7.289 1.053 7.926 1 98.56 89 ALA A O 1
ATOM 685 N N . TRP A 1 90 ? 6.422 2.621 6.578 1 98.69 90 TRP A N 1
ATOM 686 C CA . TRP A 1 90 ? 7.508 3.582 6.75 1 98.69 90 TRP A CA 1
ATOM 687 C C . TRP A 1 90 ? 7.629 4.016 8.203 1 98.69 90 TRP A C 1
ATOM 689 O O . TRP A 1 90 ? 8.727 4.043 8.766 1 98.69 90 TRP A O 1
ATOM 699 N N . CYS A 1 91 ? 6.52 4.312 8.812 1 98.5 91 CYS A N 1
ATOM 700 C CA . CYS A 1 91 ? 6.504 4.703 10.219 1 98.5 91 CYS A CA 1
ATOM 701 C C . CYS A 1 91 ? 7.023 3.574 11.102 1 98.5 91 CYS A C 1
ATOM 703 O O . CYS A 1 91 ? 7.793 3.818 12.039 1 98.5 91 CYS A O 1
ATOM 705 N N . GLU A 1 92 ? 6.582 2.34 10.828 1 97.5 92 GLU A N 1
ATOM 706 C CA . GLU A 1 92 ? 7.062 1.191 11.594 1 97.5 92 GLU A CA 1
ATOM 707 C C . GLU A 1 92 ? 8.578 1.036 11.461 1 97.5 92 GLU A C 1
ATOM 709 O O . GLU A 1 92 ? 9.266 0.816 12.461 1 97.5 92 GLU A O 1
ATOM 714 N N . LEU A 1 93 ? 9.047 1.124 10.281 1 97.12 93 LEU A N 1
ATOM 715 C CA . LEU A 1 93 ? 10.469 0.969 10.008 1 97.12 93 LEU A CA 1
ATOM 716 C C . LEU A 1 93 ? 11.281 2.027 10.75 1 97.12 93 LEU A C 1
ATOM 718 O O . LEU A 1 93 ? 12.359 1.732 11.281 1 97.12 93 LEU A O 1
ATOM 722 N N . LYS A 1 94 ? 10.766 3.238 10.82 1 97.69 94 LYS A N 1
ATOM 723 C CA . LYS A 1 94 ? 11.477 4.375 11.398 1 97.69 94 LYS A CA 1
ATOM 724 C C . LYS A 1 94 ? 11.148 4.531 12.883 1 97.69 94 LYS A C 1
ATOM 726 O O . LYS A 1 94 ? 11.688 5.414 13.547 1 97.69 94 LYS A O 1
ATOM 731 N N . HIS A 1 95 ? 10.266 3.656 13.406 1 97.19 95 HIS A N 1
ATOM 732 C CA . HIS A 1 95 ? 9.805 3.715 14.789 1 97.19 95 HIS A CA 1
ATOM 733 C C . HIS A 1 95 ? 9.156 5.062 15.094 1 97.19 95 HIS A C 1
ATOM 735 O O . HIS A 1 95 ? 9.438 5.668 16.125 1 97.19 95 HIS A O 1
ATOM 741 N N . ILE A 1 96 ? 8.383 5.578 14.203 1 98.06 96 ILE A N 1
ATOM 742 C CA . ILE A 1 96 ? 7.637 6.82 14.359 1 98.06 96 ILE A CA 1
ATOM 743 C C . ILE A 1 96 ? 6.176 6.508 14.688 1 98.06 96 ILE A C 1
ATOM 745 O O . ILE A 1 96 ? 5.5 5.816 13.922 1 98.06 96 ILE A O 1
ATOM 749 N N . PRO A 1 97 ? 5.68 6.949 15.836 1 97.62 97 PRO A N 1
ATOM 750 C CA . PRO A 1 97 ? 4.25 6.785 16.094 1 97.62 97 PRO A CA 1
ATOM 751 C C . PRO A 1 97 ? 3.375 7.441 15.031 1 97.62 97 PRO A C 1
ATOM 753 O O . PRO A 1 97 ? 3.727 8.5 14.508 1 97.62 97 PRO A O 1
ATOM 756 N N . TYR A 1 98 ? 2.236 6.793 14.688 1 98.25 98 TYR A N 1
ATOM 757 C CA . TYR A 1 98 ? 1.312 7.348 13.703 1 98.25 98 TYR A CA 1
ATOM 758 C C . TYR A 1 98 ? -0.134 7.105 14.117 1 98.25 98 TYR A C 1
ATOM 760 O O . TYR A 1 98 ? -0.435 6.125 14.805 1 98.25 98 TYR A O 1
ATOM 768 N N . GLN A 1 99 ? -1.014 8.008 13.664 1 97.94 99 GLN A N 1
ATOM 769 C CA . GLN A 1 99 ? -2.42 7.938 14.047 1 97.94 99 GLN A CA 1
ATOM 770 C C . GLN A 1 99 ? -3.316 8.484 12.938 1 97.94 99 GLN A C 1
ATOM 772 O O . GLN A 1 99 ? -3.072 9.57 12.414 1 97.94 99 GLN A O 1
ATOM 777 N N . GLY A 1 100 ? -4.332 7.684 12.578 1 98 100 GLY A N 1
ATOM 778 C CA . GLY A 1 100 ? -5.395 8.18 11.719 1 98 100 GLY A CA 1
ATOM 779 C C . GLY A 1 100 ? -6.438 8.992 12.469 1 98 100 GLY A C 1
ATOM 780 O O . GLY A 1 100 ? -6.805 8.656 13.594 1 98 100 GLY A O 1
ATOM 781 N N . VAL A 1 101 ? -6.867 10.031 11.859 1 98.38 101 VAL A N 1
ATOM 782 C CA . VAL A 1 101 ? -7.887 10.898 12.438 1 98.38 101 VAL A CA 1
ATOM 783 C C . VAL A 1 101 ? -9.109 10.938 11.523 1 98.38 101 VAL A C 1
ATOM 785 O O . VAL A 1 101 ? -8.992 11.227 10.328 1 98.38 101 VAL A O 1
ATOM 788 N N . PRO A 1 102 ? -10.289 10.648 12.055 1 97.06 102 PRO A N 1
ATOM 789 C CA . PRO A 1 102 ? -11.492 10.656 11.219 1 97.06 102 PRO A CA 1
ATOM 790 C C . PRO A 1 102 ? -11.766 12.023 10.594 1 97.06 102 PRO A C 1
ATOM 792 O O . PRO A 1 102 ? -11.594 13.047 11.258 1 97.06 102 PRO A O 1
ATOM 795 N N . VAL A 1 103 ? -12.281 11.992 9.406 1 96.25 103 VAL A N 1
ATOM 796 C CA . VAL A 1 103 ? -12.547 13.18 8.609 1 96.25 103 VAL A CA 1
ATOM 797 C C . VAL A 1 103 ? -13.492 14.109 9.359 1 96.25 103 VAL A C 1
ATOM 799 O O . VAL A 1 103 ? -13.25 15.312 9.453 1 96.25 103 VAL A O 1
ATOM 802 N N . GLY A 1 104 ? -14.523 13.492 9.898 1 96.75 104 GLY A N 1
ATOM 803 C CA . GLY A 1 104 ? -15.484 14.297 10.641 1 96.75 104 GLY A CA 1
ATOM 804 C C . GLY A 1 104 ? -14.875 15.016 11.828 1 96.75 104 GLY A C 1
ATOM 805 O O . GLY A 1 104 ? -15.242 16.156 12.125 1 96.75 104 GLY A O 1
ATOM 806 N N . THR A 1 105 ? -13.93 14.406 12.586 1 97.94 105 THR A N 1
ATOM 807 C CA . THR A 1 105 ? -13.219 14.992 13.711 1 97.94 105 THR A CA 1
ATOM 808 C C . THR A 1 105 ? -12.406 16.203 13.273 1 97.94 105 THR A C 1
ATOM 810 O O . THR A 1 105 ? -12.469 17.266 13.914 1 97.94 105 THR A O 1
ATOM 813 N N . ILE A 1 106 ? -11.727 16.109 12.141 1 98.12 106 ILE A N 1
ATOM 814 C CA . ILE A 1 106 ? -10.875 17.172 11.602 1 98.12 106 ILE A CA 1
ATOM 815 C C . ILE A 1 106 ? -11.734 18.359 11.18 1 98.12 106 ILE A C 1
ATOM 817 O O . ILE A 1 106 ? -11.445 19.5 11.555 1 98.12 106 ILE A O 1
ATOM 821 N N . LYS A 1 107 ? -12.781 18.047 10.461 1 98 107 LYS A N 1
ATOM 822 C CA . LYS A 1 107 ? -13.648 19.094 9.953 1 98 107 LYS A CA 1
ATOM 823 C C . LYS A 1 107 ? -14.352 19.828 11.094 1 98 107 LYS A C 1
ATOM 825 O O . LYS A 1 107 ? -14.461 21.062 11.07 1 98 107 LYS A O 1
ATOM 830 N N . ARG A 1 108 ? -14.781 19.047 12.023 1 98.44 108 ARG A N 1
ATOM 831 C CA . ARG A 1 108 ? -15.438 19.672 13.172 1 98.44 108 ARG A CA 1
ATOM 832 C C . ARG A 1 108 ? -14.477 20.578 13.922 1 98.44 108 ARG A C 1
ATOM 834 O O . ARG A 1 108 ? -14.844 21.672 14.336 1 98.44 108 ARG A O 1
ATOM 841 N N . HIS A 1 109 ? -13.344 20.172 14.156 1 98.25 109 HIS A N 1
ATOM 842 C CA . HIS A 1 109 ? -12.344 20.984 14.844 1 98.25 109 HIS A CA 1
ATOM 843 C C . HIS A 1 109 ? -12.055 22.266 14.062 1 98.25 109 HIS A C 1
ATOM 845 O O . HIS A 1 109 ? -11.953 23.344 14.656 1 98.25 109 HIS A O 1
ATOM 851 N N . ALA A 1 110 ? -11.914 22.156 12.734 1 98.19 110 ALA A N 1
ATOM 852 C CA . ALA A 1 110 ? -11.492 23.266 11.891 1 98.19 110 ALA A CA 1
ATOM 853 C C . ALA A 1 110 ? -12.625 24.281 11.703 1 98.19 110 ALA A C 1
ATOM 855 O O . ALA A 1 110 ? -12.383 25.484 11.664 1 98.19 110 ALA A O 1
ATOM 856 N N . THR A 1 111 ? -13.898 23.688 11.625 1 98.31 111 THR A N 1
ATOM 857 C CA . THR A 1 111 ? -14.938 24.578 11.109 1 98.31 111 THR A CA 1
ATOM 858 C C . THR A 1 111 ? -16.141 24.609 12.062 1 98.31 111 THR A C 1
ATOM 860 O O . THR A 1 111 ? -17.047 25.422 11.883 1 98.31 111 THR A O 1
ATOM 863 N N . GLY A 1 112 ? -16.188 23.688 12.969 1 98.06 112 GLY A N 1
ATOM 864 C CA . GLY A 1 112 ? -17.359 23.547 13.82 1 98.06 112 GLY A CA 1
ATOM 865 C C . GLY A 1 112 ? -18.406 22.609 13.25 1 98.06 112 GLY A C 1
ATOM 866 O O . GLY A 1 112 ? -19.406 22.312 13.898 1 98.06 112 GLY A O 1
ATOM 867 N N . LYS A 1 113 ? -18.172 22.094 12 1 97.69 113 LYS A N 1
ATOM 868 C CA . LYS A 1 113 ? -19.109 21.203 11.312 1 97.69 113 LYS A CA 1
ATOM 869 C C . LYS A 1 113 ? -18.406 19.938 10.812 1 97.69 113 LYS A C 1
ATOM 871 O O . LYS A 1 113 ? -17.469 20.016 10.023 1 97.69 113 LYS A O 1
ATOM 876 N N . GLY A 1 114 ? -18.922 18.828 11.188 1 96.56 114 GLY A N 1
ATOM 877 C CA . GLY A 1 114 ? -18.328 17.562 10.812 1 96.56 114 GLY A CA 1
ATOM 878 C C . GLY A 1 114 ? -18.484 17.25 9.336 1 96.56 114 GLY A C 1
ATOM 879 O O . GLY A 1 114 ? -17.75 16.406 8.797 1 96.56 114 GLY A O 1
ATOM 880 N N . ASN A 1 115 ? -19.453 17.844 8.711 1 96.31 115 ASN A N 1
ATOM 881 C CA . ASN A 1 115 ? -19.688 17.625 7.285 1 96.31 115 ASN A CA 1
ATOM 882 C C . ASN A 1 115 ? -19.328 18.859 6.465 1 96.31 115 ASN A C 1
ATOM 884 O O . ASN A 1 115 ? -19.938 19.125 5.426 1 96.31 115 ASN A O 1
ATOM 888 N N . ALA A 1 116 ? -18.344 19.672 6.938 1 97.75 116 ALA A N 1
ATOM 889 C CA . ALA A 1 116 ? -17.906 20.891 6.277 1 97.75 116 ALA A CA 1
ATOM 890 C C . ALA A 1 116 ? -17.438 20.609 4.855 1 97.75 116 ALA A C 1
ATOM 892 O O . ALA A 1 116 ? -16.812 19.578 4.594 1 97.75 116 ALA A O 1
ATOM 893 N N . SER A 1 117 ? -17.688 21.516 3.957 1 97.69 117 SER A N 1
ATOM 894 C CA . SER A 1 117 ? -17.203 21.422 2.582 1 97.69 117 SER A CA 1
ATOM 895 C C . SER A 1 117 ? -15.711 21.719 2.494 1 97.69 117 SER A C 1
ATOM 897 O O . SER A 1 117 ? -15.117 22.25 3.439 1 97.69 117 SER A O 1
ATOM 899 N N . LYS A 1 118 ? -15.219 21.469 1.329 1 96.69 118 LYS A N 1
ATOM 900 C CA . LYS A 1 118 ? -13.805 21.766 1.085 1 96.69 118 LYS A CA 1
ATOM 901 C C . LYS A 1 118 ? -13.531 23.266 1.196 1 96.69 118 LYS A C 1
ATOM 903 O O . LYS A 1 118 ? -12.508 23.672 1.743 1 96.69 118 LYS A O 1
ATOM 908 N N . ASP A 1 119 ? -14.414 23.969 0.728 1 97.94 119 ASP A N 1
ATOM 909 C CA . ASP A 1 119 ? -14.258 25.422 0.77 1 97.94 119 ASP A CA 1
ATOM 910 C C . ASP A 1 119 ? -14.266 25.938 2.209 1 97.94 119 ASP A C 1
ATOM 912 O O . ASP A 1 119 ? -13.539 26.875 2.539 1 97.94 119 ASP A O 1
ATOM 916 N N . MET A 1 120 ? -15.07 25.391 2.986 1 98.5 120 MET A N 1
ATOM 917 C CA . MET A 1 120 ? -15.141 25.781 4.391 1 98.5 120 MET A CA 1
ATOM 918 C C . MET A 1 120 ? -13.82 25.484 5.098 1 98.5 120 MET A C 1
ATOM 920 O O . MET A 1 120 ? -13.367 26.281 5.922 1 98.5 120 MET A O 1
ATOM 924 N N . VAL A 1 121 ? -13.211 24.391 4.812 1 98.56 121 VAL A N 1
ATOM 925 C CA . VAL A 1 121 ? -11.938 24.031 5.418 1 98.56 121 VAL A CA 1
ATOM 926 C C . VAL A 1 121 ? -10.844 24.984 4.953 1 98.56 121 VAL A C 1
ATOM 928 O O . VAL A 1 121 ? -10.047 25.469 5.762 1 98.56 121 VAL A O 1
ATOM 931 N N . ILE A 1 122 ? -10.82 25.281 3.66 1 98.62 122 ILE A N 1
ATOM 932 C CA . ILE A 1 122 ? -9.867 26.25 3.115 1 98.62 122 ILE A CA 1
ATOM 933 C C . ILE A 1 122 ? -10.008 27.578 3.834 1 98.62 122 ILE A C 1
ATOM 935 O O . ILE A 1 122 ? -9.023 28.156 4.305 1 98.62 122 ILE A O 1
ATOM 939 N N . SER A 1 123 ? -11.211 28.047 3.924 1 98.56 123 SER A N 1
ATOM 940 C CA . SER A 1 123 ? -11.484 29.328 4.582 1 98.56 123 SER A CA 1
ATOM 941 C C . SER A 1 123 ? -11.039 29.297 6.039 1 98.56 123 SER A C 1
ATOM 943 O O . SER A 1 123 ? -10.492 30.297 6.543 1 98.56 123 SER A O 1
ATOM 945 N N . ALA A 1 124 ? -11.32 28.219 6.719 1 98.62 124 ALA A N 1
ATOM 946 C CA . ALA A 1 124 ? -10.93 28.062 8.117 1 98.62 124 ALA A CA 1
ATOM 947 C C . ALA A 1 124 ? -9.414 28.156 8.273 1 98.62 124 ALA A C 1
ATOM 949 O O . ALA A 1 124 ? -8.914 28.781 9.211 1 98.62 124 ALA A O 1
ATOM 950 N N . MET A 1 125 ? -8.688 27.531 7.391 1 98.69 125 MET A N 1
ATOM 951 C CA . MET A 1 125 ? -7.234 27.578 7.465 1 98.69 125 MET A CA 1
ATOM 952 C C . MET A 1 125 ? -6.707 28.969 7.148 1 98.69 125 MET A C 1
ATOM 954 O O . MET A 1 125 ? -5.746 29.438 7.77 1 98.69 125 MET A O 1
ATOM 958 N N . GLN A 1 126 ? -7.348 29.609 6.172 1 98.62 126 GLN A N 1
ATOM 959 C CA . GLN A 1 126 ? -6.977 30.984 5.863 1 98.62 126 GLN A CA 1
ATOM 960 C C . GLN A 1 126 ? -7.188 31.891 7.074 1 98.62 126 GLN A C 1
ATOM 962 O O . GLN A 1 126 ? -6.352 32.75 7.363 1 98.62 126 GLN A O 1
ATOM 967 N N . ALA A 1 127 ? -8.25 31.703 7.777 1 98.31 127 ALA A N 1
ATOM 968 C CA . ALA A 1 127 ? -8.555 32.5 8.969 1 98.31 127 ALA A CA 1
ATOM 969 C C . ALA A 1 127 ? -7.492 32.281 10.047 1 98.31 127 ALA A C 1
ATOM 971 O O . ALA A 1 127 ? -7.273 33.156 10.883 1 98.31 127 ALA A O 1
ATOM 972 N N . ARG A 1 128 ? -6.82 31.188 10.031 1 97.56 128 ARG A N 1
ATOM 973 C CA . ARG A 1 128 ? -5.773 30.875 11 1 97.56 128 ARG A CA 1
ATOM 974 C C . ARG A 1 128 ? -4.418 31.375 10.523 1 97.56 128 ARG A C 1
ATOM 976 O O . ARG A 1 128 ? -3.391 31.094 11.141 1 97.56 128 ARG A O 1
ATOM 983 N N . GLY A 1 129 ? -4.422 32.031 9.336 1 97.81 129 GLY A N 1
ATOM 984 C CA . GLY A 1 129 ? -3.217 32.688 8.875 1 97.81 129 GLY A CA 1
ATOM 985 C C . GLY A 1 129 ? -2.471 31.922 7.812 1 97.81 129 GLY A C 1
ATOM 986 O O . GLY A 1 129 ? -1.36 32.281 7.426 1 97.81 129 GLY A O 1
ATOM 987 N N . PHE A 1 130 ? -3.07 30.781 7.402 1 98.44 130 PHE A N 1
ATOM 988 C CA . PHE A 1 130 ? -2.432 30 6.352 1 98.44 130 PHE A CA 1
ATOM 989 C C . PHE A 1 130 ? -2.969 30.391 4.98 1 98.44 130 PHE A C 1
ATOM 991 O O . PHE A 1 130 ? -3.986 31.078 4.879 1 98.44 130 PHE A O 1
ATOM 998 N N . ASN A 1 131 ? -2.271 30.062 3.904 1 98 131 ASN A N 1
ATOM 999 C CA . ASN A 1 131 ? -2.682 30.266 2.518 1 98 131 ASN A CA 1
ATOM 1000 C C . ASN A 1 131 ? -2.451 29.016 1.673 1 98 131 ASN A C 1
ATOM 1002 O O . ASN A 1 131 ? -1.592 29.016 0.79 1 98 131 ASN A O 1
ATOM 1006 N N . PRO A 1 132 ? -3.281 28.016 1.915 1 98.44 132 PRO A N 1
ATOM 1007 C CA . PRO A 1 132 ? -3.066 26.75 1.194 1 98.44 132 PRO A CA 1
ATOM 1008 C C . PRO A 1 132 ? -3.219 26.906 -0.318 1 98.44 132 PRO A C 1
ATOM 1010 O O . PRO A 1 132 ? -4.078 27.656 -0.783 1 98.44 132 PRO A O 1
ATOM 1013 N N . GLU A 1 133 ? -2.404 26.219 -1.109 1 97.38 133 GLU A N 1
ATOM 1014 C CA . GLU A 1 133 ? -2.432 26.281 -2.568 1 97.38 133 GLU A CA 1
ATOM 1015 C C . GLU A 1 133 ? -3.635 25.531 -3.129 1 97.38 133 GLU A C 1
ATOM 1017 O O . GLU A 1 133 ? -4.105 25.844 -4.227 1 97.38 133 GLU A O 1
ATOM 1022 N N . ASP A 1 134 ? -4.172 24.531 -2.441 1 97.56 134 ASP A N 1
ATOM 1023 C CA . ASP A 1 134 ? -5.328 23.734 -2.863 1 97.56 134 ASP A CA 1
ATOM 1024 C C . ASP A 1 134 ? -5.992 23.047 -1.672 1 97.56 134 ASP A C 1
ATOM 1026 O O . ASP A 1 134 ? -5.637 23.312 -0.521 1 97.56 134 ASP A O 1
ATOM 1030 N N . ASP A 1 135 ? -7.023 22.25 -1.942 1 98 135 ASP A N 1
ATOM 1031 C CA . ASP A 1 135 ? -7.801 21.625 -0.879 1 98 135 ASP A CA 1
ATOM 1032 C C . ASP A 1 135 ? -6.988 20.547 -0.163 1 98 135 ASP A C 1
ATOM 1034 O O . ASP A 1 135 ? -7.203 20.281 1.022 1 98 135 ASP A O 1
ATOM 1038 N N . ASN A 1 136 ? -5.98 19.938 -0.851 1 98.25 136 ASN A N 1
ATOM 1039 C CA . ASN A 1 136 ? -5.145 18.922 -0.218 1 98.25 136 ASN A CA 1
ATOM 1040 C C . ASN A 1 136 ? -4.254 19.516 0.866 1 98.25 136 ASN A C 1
ATOM 1042 O O . ASN A 1 136 ? -4.145 18.969 1.962 1 98.25 136 ASN A O 1
ATOM 1046 N N . GLU A 1 137 ? -3.658 20.609 0.498 1 98.75 137 GLU A N 1
ATOM 1047 C CA . GLU A 1 137 ? -2.848 21.328 1.484 1 98.75 137 GLU A CA 1
ATOM 1048 C C . GLU A 1 137 ? -3.701 21.812 2.65 1 98.75 137 GLU A C 1
ATOM 1050 O O . GLU A 1 137 ? -3.295 21.703 3.809 1 98.75 137 GLU A O 1
ATOM 1055 N N . ALA A 1 138 ? -4.871 22.312 2.354 1 98.81 138 ALA A N 1
ATOM 1056 C CA . ALA A 1 138 ? -5.773 22.797 3.398 1 98.81 138 ALA A CA 1
ATOM 1057 C C . ALA A 1 138 ? -6.137 21.672 4.363 1 98.81 138 ALA A C 1
ATOM 1059 O O . ALA A 1 138 ? -6.152 21.859 5.582 1 98.81 138 ALA A O 1
ATOM 1060 N N . ASP A 1 139 ? -6.418 20.547 3.846 1 98.62 139 ASP A N 1
ATOM 1061 C CA . ASP A 1 139 ? -6.766 19.391 4.672 1 98.62 139 ASP A CA 1
ATOM 1062 C C . ASP A 1 139 ? -5.602 18.984 5.566 1 98.62 139 ASP A C 1
ATOM 1064 O O . ASP A 1 139 ? -5.793 18.672 6.746 1 98.62 139 ASP A O 1
ATOM 1068 N N . ALA A 1 140 ? -4.414 18.969 5.008 1 98.88 140 ALA A N 1
ATOM 1069 C CA . ALA A 1 140 ? -3.236 18.641 5.805 1 98.88 140 ALA A CA 1
ATOM 1070 C C . ALA A 1 140 ? -3.033 19.656 6.93 1 98.88 140 ALA A C 1
ATOM 1072 O O . ALA A 1 140 ? -2.729 19.281 8.062 1 98.88 140 ALA A O 1
ATOM 1073 N N . LEU A 1 141 ? -3.186 20.891 6.613 1 98.88 141 LEU A N 1
ATOM 1074 C CA . LEU A 1 141 ? -3.074 21.953 7.613 1 98.88 141 LEU A CA 1
ATOM 1075 C C . LEU A 1 141 ? -4.129 21.781 8.703 1 98.88 141 LEU A C 1
ATOM 1077 O O . LEU A 1 141 ? -3.848 21.984 9.883 1 98.88 141 LEU A O 1
ATOM 1081 N N . ALA A 1 142 ? -5.32 21.391 8.305 1 98.88 142 ALA A N 1
ATOM 1082 C CA . ALA A 1 142 ? -6.391 21.156 9.273 1 98.88 142 ALA A CA 1
ATOM 1083 C C . ALA A 1 142 ? -6.039 20 10.211 1 98.88 142 ALA A C 1
ATOM 1085 O O . ALA A 1 142 ? -6.27 20.094 11.422 1 98.88 142 ALA A O 1
ATOM 1086 N N . ILE A 1 143 ? -5.531 18.969 9.68 1 98.88 143 ILE A N 1
ATOM 1087 C CA . ILE A 1 143 ? -5.105 17.844 10.5 1 98.88 143 ILE A CA 1
ATOM 1088 C C . ILE A 1 143 ? -4.031 18.281 11.484 1 98.88 143 ILE A C 1
ATOM 1090 O O . ILE A 1 143 ? -4.086 17.953 12.672 1 98.88 143 ILE A O 1
ATOM 1094 N N . LEU A 1 144 ? -3.025 18.984 10.984 1 98.81 144 LEU A N 1
ATOM 1095 C CA . LEU A 1 144 ? -1.938 19.469 11.828 1 98.81 144 LEU A CA 1
ATOM 1096 C C . LEU A 1 144 ? -2.469 20.359 12.953 1 98.81 144 LEU A C 1
ATOM 1098 O O . LEU A 1 144 ? -2.074 20.203 14.109 1 98.81 144 LEU A O 1
ATOM 1102 N N . SER A 1 145 ? -3.344 21.25 12.594 1 98.62 145 SER A N 1
ATOM 1103 C CA . SER A 1 145 ? -3.936 22.156 13.586 1 98.62 145 SER A CA 1
ATOM 1104 C C . SER A 1 145 ? -4.66 21.359 14.672 1 98.62 145 SER A C 1
ATOM 1106 O O . SER A 1 145 ? -4.531 21.672 15.859 1 98.62 145 SER A O 1
ATOM 1108 N N . TRP A 1 146 ? -5.41 20.391 14.25 1 98.69 146 TRP A N 1
ATOM 1109 C CA . TRP A 1 146 ? -6.082 19.516 15.211 1 98.69 146 TRP A CA 1
ATOM 1110 C C . TRP A 1 146 ? -5.078 18.844 16.141 1 98.69 146 TRP A C 1
ATOM 1112 O O . TRP A 1 146 ? -5.25 18.859 17.359 1 98.69 146 TRP A O 1
ATOM 1122 N N . ALA A 1 147 ? -4.035 18.266 15.578 1 98.5 147 ALA A N 1
ATOM 1123 C CA . ALA A 1 147 ? -3.025 17.531 16.328 1 98.5 147 ALA A CA 1
ATOM 1124 C C . ALA A 1 147 ? -2.352 18.438 17.359 1 98.5 147 ALA A C 1
ATOM 1126 O O . ALA A 1 147 ? -2.152 18.031 18.516 1 98.5 147 ALA A O 1
ATOM 1127 N N . ILE A 1 148 ? -2.037 19.641 16.953 1 97.56 148 ILE A N 1
ATOM 1128 C CA . ILE A 1 148 ? -1.354 20.594 17.828 1 97.56 148 ILE A CA 1
ATOM 1129 C C . ILE A 1 148 ? -2.285 21.016 18.953 1 97.56 148 ILE A C 1
ATOM 1131 O O . ILE A 1 148 ? -1.915 20.938 20.125 1 97.56 148 ILE A O 1
ATOM 1135 N N . ASP A 1 149 ? -3.492 21.328 18.578 1 97.69 149 ASP A N 1
ATOM 1136 C CA . ASP A 1 149 ? -4.434 21.906 19.531 1 97.69 149 ASP A CA 1
ATOM 1137 C C . ASP A 1 149 ? -4.887 20.875 20.547 1 97.69 149 ASP A C 1
ATOM 1139 O O . ASP A 1 149 ? -5.141 21.203 21.703 1 97.69 149 ASP A O 1
ATOM 1143 N N . THR A 1 150 ? -5.008 19.609 20.141 1 97.12 150 THR A N 1
ATOM 1144 C CA . THR A 1 150 ? -5.594 18.594 20.984 1 97.12 150 THR A CA 1
ATOM 1145 C C . THR A 1 150 ? -4.516 17.656 21.531 1 97.12 150 THR A C 1
ATOM 1147 O O . THR A 1 150 ? -4.812 16.734 22.297 1 97.12 150 THR A O 1
ATOM 1150 N N . GLU A 1 151 ? -3.217 17.844 21.141 1 94.5 151 GLU A N 1
ATOM 1151 C CA . GLU A 1 151 ? -2.115 16.953 21.469 1 94.5 151 GLU A CA 1
ATOM 1152 C C . GLU A 1 151 ? -2.428 15.516 21.047 1 94.5 151 GLU A C 1
ATOM 1154 O O . GLU A 1 151 ? -2.305 14.586 21.844 1 94.5 151 GLU A O 1
ATOM 1159 N N . GLY A 1 152 ? -2.996 15.445 19.844 1 92.19 152 GLY A N 1
ATOM 1160 C CA . GLY A 1 152 ? -3.303 14.156 19.25 1 92.19 152 GLY A CA 1
ATOM 1161 C C . GLY A 1 152 ? -4.562 13.523 19.828 1 92.19 152 GLY A C 1
ATOM 1162 O O . GLY A 1 152 ? -4.676 12.305 19.906 1 92.19 152 GLY A O 1
ATOM 1163 N N . GLY A 1 153 ? -5.441 14.352 20.359 1 87.44 153 GLY A N 1
ATOM 1164 C CA . GLY A 1 153 ? -6.699 13.859 20.906 1 87.44 153 GLY A CA 1
ATOM 1165 C C . GLY A 1 153 ? -6.648 13.578 22.391 1 87.44 153 GLY A C 1
ATOM 1166 O O . GLY A 1 153 ? -7.602 13.039 22.953 1 87.44 153 GLY A O 1
ATOM 1167 N N . VAL A 1 154 ? -5.555 13.805 23.016 1 86.38 154 VAL A N 1
ATOM 1168 C CA . VAL A 1 154 ? -5.395 13.555 24.453 1 86.38 154 VAL A CA 1
ATOM 1169 C C . VAL A 1 154 ? -5.957 14.734 25.234 1 86.38 154 VAL A C 1
ATOM 1171 O O . VAL A 1 154 ? -6.355 14.57 26.391 1 86.38 154 VAL A O 1
ATOM 1174 N N . ARG A 1 155 ? -6.031 15.82 24.828 1 76.12 155 ARG A N 1
ATOM 1175 C CA . ARG A 1 155 ? -6.555 16.984 25.531 1 76.12 155 ARG A CA 1
ATOM 1176 C C . ARG A 1 155 ? -7.926 17.375 24.984 1 76.12 155 ARG A C 1
ATOM 1178 O O . ARG A 1 155 ? -8.227 17.156 23.812 1 76.12 155 ARG A O 1
ATOM 1185 N N . MET B 1 1 ? 15.352 -21.625 -17.938 1 88.38 1 MET B N 1
ATOM 1186 C CA . MET B 1 1 ? 14.148 -20.812 -18.047 1 88.38 1 MET B CA 1
ATOM 1187 C C . MET B 1 1 ? 14.109 -19.75 -16.938 1 88.38 1 MET B C 1
ATOM 1189 O O . MET B 1 1 ? 14.898 -19.812 -16 1 88.38 1 MET B O 1
ATOM 1193 N N . THR B 1 2 ? 13.312 -18.703 -17.188 1 94.06 2 THR B N 1
ATOM 1194 C CA . THR B 1 2 ? 13.227 -17.656 -16.172 1 94.06 2 THR B CA 1
ATOM 1195 C C . THR B 1 2 ? 12.227 -18.047 -15.086 1 94.06 2 THR B C 1
ATOM 1197 O O . THR B 1 2 ? 11.297 -18.812 -15.336 1 94.06 2 THR B O 1
ATOM 1200 N N . THR B 1 3 ? 12.508 -17.656 -13.852 1 98.38 3 THR B N 1
ATOM 1201 C CA . THR B 1 3 ? 11.625 -17.922 -12.719 1 98.38 3 THR B CA 1
ATOM 1202 C C . THR B 1 3 ? 10.352 -17.078 -12.828 1 98.38 3 THR B C 1
ATOM 1204 O O . THR B 1 3 ? 10.414 -15.883 -13.109 1 98.38 3 THR B O 1
ATOM 1207 N N . ILE B 1 4 ? 9.203 -17.703 -12.688 1 98.81 4 ILE B N 1
ATOM 1208 C CA . ILE B 1 4 ? 7.898 -17.062 -12.688 1 98.81 4 ILE B CA 1
ATOM 1209 C C . ILE B 1 4 ? 7.273 -17.156 -11.297 1 98.81 4 ILE B C 1
ATOM 1211 O O . ILE B 1 4 ? 7.219 -18.234 -10.703 1 98.81 4 ILE B O 1
ATOM 1215 N N . LEU B 1 5 ? 6.852 -16.047 -10.75 1 98.94 5 LEU B N 1
ATOM 1216 C CA . LEU B 1 5 ? 6.168 -16.016 -9.461 1 98.94 5 LEU B CA 1
ATOM 1217 C C . LEU B 1 5 ? 4.703 -15.625 -9.633 1 98.94 5 LEU B C 1
ATOM 1219 O O . LEU B 1 5 ? 4.391 -14.664 -10.344 1 98.94 5 LEU B O 1
ATOM 1223 N N . ALA B 1 6 ? 3.809 -16.375 -9.102 1 98.94 6 ALA B N 1
ATOM 1224 C CA . ALA B 1 6 ? 2.377 -16.094 -9.055 1 98.94 6 ALA B CA 1
ATOM 1225 C C . ALA B 1 6 ? 1.907 -15.867 -7.621 1 98.94 6 ALA B C 1
ATOM 1227 O O . ALA B 1 6 ? 2.262 -16.641 -6.723 1 98.94 6 ALA B O 1
ATOM 1228 N N . LEU B 1 7 ? 1.094 -14.859 -7.461 1 98.88 7 LEU B N 1
ATOM 1229 C CA . LEU B 1 7 ? 0.685 -14.492 -6.105 1 98.88 7 LEU B CA 1
ATOM 1230 C C . LEU B 1 7 ? -0.827 -14.312 -6.027 1 98.88 7 LEU B C 1
ATOM 1232 O O . LEU B 1 7 ? -1.423 -13.656 -6.887 1 98.88 7 LEU B O 1
ATOM 1236 N N . ASP B 1 8 ? -1.49 -14.867 -5.074 1 98.5 8 ASP B N 1
ATOM 1237 C CA . ASP B 1 8 ? -2.807 -14.508 -4.555 1 98.5 8 ASP B CA 1
ATOM 1238 C C . ASP B 1 8 ? -2.688 -13.609 -3.326 1 98.5 8 ASP B C 1
ATOM 1240 O O . ASP B 1 8 ? -2.486 -14.102 -2.213 1 98.5 8 ASP B O 1
ATOM 1244 N N . LEU B 1 9 ? -2.879 -12.352 -3.553 1 98.38 9 LEU B N 1
ATOM 1245 C CA . LEU B 1 9 ? -2.543 -11.344 -2.553 1 98.38 9 LEU B CA 1
ATOM 1246 C C . LEU B 1 9 ? -3.594 -11.297 -1.449 1 98.38 9 LEU B C 1
ATOM 1248 O O . LEU B 1 9 ? -4.793 -11.391 -1.725 1 98.38 9 LEU B O 1
ATOM 1252 N N . GLY B 1 10 ? -3.148 -11.016 -0.182 1 96.12 10 GLY B N 1
ATOM 1253 C CA . GLY B 1 10 ? -3.984 -10.844 0.997 1 96.12 10 GLY B CA 1
ATOM 1254 C C . GLY B 1 10 ? -3.23 -11.047 2.297 1 96.12 10 GLY B C 1
ATOM 1255 O O . GLY B 1 10 ? -2.012 -11.234 2.291 1 96.12 10 GLY B O 1
ATOM 1256 N N . THR B 1 11 ? -4.043 -10.961 3.344 1 96.38 11 THR B N 1
ATOM 1257 C CA . THR B 1 11 ? -3.432 -11.172 4.652 1 96.38 11 THR B CA 1
ATOM 1258 C C . THR B 1 11 ? -2.857 -12.578 4.762 1 96.38 11 THR B C 1
ATOM 1260 O O . THR B 1 11 ? -1.822 -12.789 5.398 1 96.38 11 THR B O 1
ATOM 1263 N N . THR B 1 12 ? -3.562 -13.484 4.227 1 97.12 12 THR B N 1
ATOM 1264 C CA . THR B 1 12 ? -2.99 -14.789 3.887 1 97.12 12 THR B CA 1
ATOM 1265 C C . THR B 1 12 ? -2.717 -14.883 2.389 1 97.12 12 THR B C 1
ATOM 1267 O O . THR B 1 12 ? -3.646 -14.977 1.586 1 97.12 12 THR B O 1
ATOM 1270 N N . ALA B 1 13 ? -1.456 -14.859 2.021 1 98.12 13 ALA B N 1
ATOM 1271 C CA . ALA B 1 13 ? -1.09 -14.836 0.607 1 98.12 13 ALA B CA 1
ATOM 1272 C C . ALA B 1 13 ? -0.751 -16.234 0.105 1 98.12 13 ALA B C 1
ATOM 1274 O O . ALA B 1 13 ? 0.011 -16.969 0.744 1 98.12 13 ALA B O 1
ATOM 1275 N N . GLY B 1 14 ? -1.373 -16.688 -0.973 1 98.69 14 GLY B N 1
ATOM 1276 C CA . GLY B 1 14 ? -0.901 -17.844 -1.716 1 98.69 14 GLY B CA 1
ATOM 1277 C C . GLY B 1 14 ? 0.216 -17.516 -2.688 1 98.69 14 GLY B C 1
ATOM 1278 O O . GLY B 1 14 ? 0.23 -16.438 -3.281 1 98.69 14 GLY B O 1
ATOM 1279 N N . TRP B 1 15 ? 1.13 -18.422 -2.822 1 98.88 15 TRP B N 1
ATOM 1280 C CA . TRP B 1 15 ? 2.227 -18.203 -3.762 1 98.88 15 TRP B CA 1
ATOM 1281 C C . TRP B 1 15 ? 2.607 -19.5 -4.457 1 98.88 15 TRP B C 1
ATOM 1283 O O . TRP B 1 15 ? 2.463 -20.594 -3.887 1 98.88 15 TRP B O 1
ATOM 1293 N N . ALA B 1 16 ? 2.961 -19.391 -5.664 1 98.94 16 ALA B N 1
ATOM 1294 C CA . ALA B 1 16 ? 3.496 -20.469 -6.492 1 98.94 16 ALA B CA 1
ATOM 1295 C C . ALA B 1 16 ? 4.59 -19.953 -7.422 1 98.94 16 ALA B C 1
ATOM 1297 O O . ALA B 1 16 ? 4.492 -18.844 -7.957 1 98.94 16 ALA B O 1
ATOM 1298 N N . MET B 1 17 ? 5.617 -20.75 -7.562 1 98.75 17 MET B N 1
ATOM 1299 C CA . MET B 1 17 ? 6.766 -20.344 -8.367 1 98.75 17 MET B CA 1
ATOM 1300 C C . MET B 1 17 ? 7.266 -21.484 -9.234 1 98.75 17 MET B C 1
ATOM 1302 O O . MET B 1 17 ? 7.371 -22.625 -8.766 1 98.75 17 MET B O 1
ATOM 1306 N N . ARG B 1 18 ? 7.418 -21.219 -10.531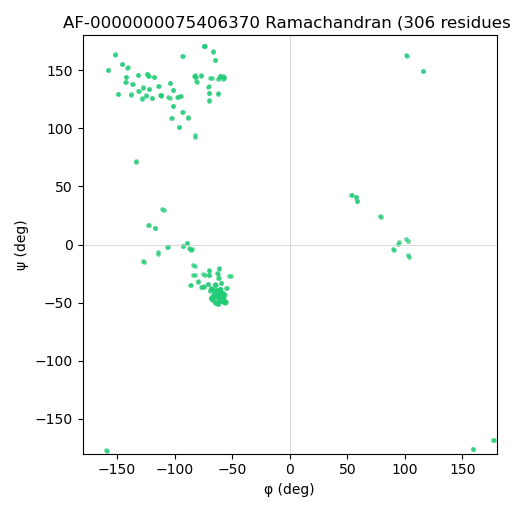 1 98.69 18 ARG B N 1
ATOM 1307 C CA . ARG B 1 18 ? 8.227 -22.109 -11.359 1 98.69 18 ARG B CA 1
ATOM 1308 C C . ARG B 1 18 ? 9.672 -21.625 -11.43 1 98.69 18 ARG B C 1
ATOM 1310 O O . ARG B 1 18 ? 9.945 -20.562 -12 1 98.69 18 ARG B O 1
ATOM 1317 N N . LEU B 1 19 ? 10.547 -22.406 -10.867 1 98.31 19 LEU B N 1
ATOM 1318 C CA . LEU B 1 19 ? 11.961 -22.047 -10.828 1 98.31 19 LEU B CA 1
ATOM 1319 C C . LEU B 1 19 ? 12.602 -22.219 -12.203 1 98.31 19 LEU B C 1
ATOM 1321 O O . LEU B 1 19 ? 11.984 -22.766 -13.117 1 98.31 19 LEU B O 1
ATOM 1325 N N . ALA B 1 20 ? 13.805 -21.75 -12.336 1 97.19 20 ALA B N 1
ATOM 1326 C CA . ALA B 1 20 ? 14.516 -21.766 -13.617 1 97.19 20 ALA B CA 1
ATOM 1327 C C . ALA B 1 20 ? 14.719 -23.188 -14.117 1 97.19 20 ALA B C 1
ATOM 1329 O O . ALA B 1 20 ? 14.781 -23.422 -15.328 1 97.19 20 ALA B O 1
ATOM 1330 N N . ASP B 1 21 ? 14.82 -24.141 -13.25 1 97 21 ASP B N 1
ATOM 1331 C CA . ASP B 1 21 ? 15.055 -25.516 -13.641 1 97 21 ASP B CA 1
ATOM 1332 C C . ASP B 1 21 ? 13.734 -26.25 -13.922 1 97 21 ASP B C 1
ATOM 1334 O O . ASP B 1 21 ? 13.727 -27.438 -14.203 1 97 21 ASP B O 1
ATOM 1338 N N . GLY B 1 22 ? 12.641 -25.531 -13.703 1 97 22 GLY B N 1
ATOM 1339 C CA . GLY B 1 22 ? 11.344 -26.094 -14.062 1 97 22 GLY B CA 1
ATOM 1340 C C . GLY B 1 22 ? 10.57 -26.594 -12.859 1 97 22 GLY B C 1
ATOM 1341 O O . GLY B 1 22 ? 9.367 -26.875 -12.961 1 97 22 GLY B O 1
ATOM 1342 N N . VAL B 1 23 ? 11.234 -26.656 -11.734 1 97.44 23 VAL B N 1
ATOM 1343 C CA . VAL B 1 23 ? 10.586 -27.141 -10.516 1 97.44 23 VAL B CA 1
ATOM 1344 C C . VAL B 1 23 ? 9.555 -26.109 -10.039 1 97.44 23 VAL B C 1
ATOM 1346 O O . VAL B 1 23 ? 9.82 -24.906 -10.047 1 97.44 23 VAL B O 1
ATOM 1349 N N . ILE B 1 24 ? 8.391 -26.625 -9.648 1 98.44 24 ILE B N 1
ATOM 1350 C CA . ILE B 1 24 ? 7.348 -25.75 -9.117 1 98.44 24 ILE B CA 1
ATOM 1351 C C . ILE B 1 24 ? 7.266 -25.922 -7.598 1 98.44 24 ILE B C 1
ATOM 1353 O O . ILE B 1 24 ? 7.227 -27.047 -7.094 1 98.44 24 ILE B O 1
ATOM 1357 N N . VAL B 1 25 ? 7.344 -24.812 -6.867 1 98.5 25 VAL B N 1
ATOM 1358 C CA . VAL B 1 25 ? 7.152 -24.766 -5.422 1 98.5 25 VAL B CA 1
ATOM 1359 C C . VAL B 1 25 ? 6.023 -23.797 -5.086 1 98.5 25 VAL B C 1
ATOM 1361 O O . VAL B 1 25 ? 5.793 -22.828 -5.812 1 98.5 25 VAL B O 1
ATOM 1364 N N . SER B 1 26 ? 5.27 -24.125 -4.07 1 98.75 26 SER B N 1
ATOM 1365 C CA . SER B 1 26 ? 4.121 -23.297 -3.715 1 98.75 26 SER B CA 1
ATOM 1366 C C . SER B 1 26 ? 3.814 -23.391 -2.223 1 98.75 26 SER B C 1
ATOM 1368 O O . SER B 1 26 ? 4.359 -24.25 -1.523 1 98.75 26 SER B O 1
ATOM 1370 N N . GLY B 1 27 ? 3.055 -22.5 -1.688 1 98.62 27 GLY B N 1
ATOM 1371 C CA . GLY B 1 27 ? 2.639 -22.469 -0.296 1 98.62 27 GLY B CA 1
ATOM 1372 C C . GLY B 1 27 ? 1.808 -21.25 0.059 1 98.62 27 GLY B C 1
ATOM 1373 O O . GLY B 1 27 ? 1.205 -20.625 -0.818 1 98.62 27 GLY B O 1
ATOM 1374 N N . THR B 1 28 ? 1.616 -21.062 1.32 1 98.56 28 THR B N 1
ATOM 1375 C CA . THR B 1 28 ? 0.931 -19.891 1.848 1 98.56 28 THR B CA 1
ATOM 1376 C C . THR B 1 28 ? 1.812 -19.156 2.855 1 98.56 28 THR B C 1
ATOM 1378 O O . THR B 1 28 ? 2.701 -19.75 3.463 1 98.56 28 THR B O 1
ATOM 1381 N N . MET B 1 29 ? 1.691 -17.875 2.912 1 98.44 29 MET B N 1
ATOM 1382 C CA . MET B 1 29 ? 2.361 -17.016 3.896 1 98.44 29 MET B CA 1
ATOM 1383 C C . MET B 1 29 ? 1.359 -16.125 4.609 1 98.44 29 MET B C 1
ATOM 1385 O O . MET B 1 29 ? 0.497 -15.516 3.973 1 98.44 29 MET B O 1
ATOM 1389 N N . GLU B 1 30 ? 1.443 -16 5.926 1 97.5 30 GLU B N 1
ATOM 1390 C CA . GLU B 1 30 ? 0.536 -15.211 6.75 1 97.5 30 GLU B CA 1
ATOM 1391 C C . GLU B 1 30 ? 1.166 -13.875 7.133 1 97.5 30 GLU B C 1
ATOM 1393 O O . GLU B 1 30 ? 2.32 -13.828 7.566 1 97.5 30 GLU B O 1
ATOM 1398 N N . PHE B 1 31 ? 0.398 -12.805 6.98 1 97 31 PHE B N 1
ATOM 1399 C CA . PHE B 1 31 ? 0.906 -11.477 7.297 1 97 31 PHE B CA 1
ATOM 1400 C C . PHE B 1 31 ? 0.025 -10.797 8.336 1 97 31 PHE B C 1
ATOM 1402 O O . PHE B 1 31 ? 0.139 -9.594 8.562 1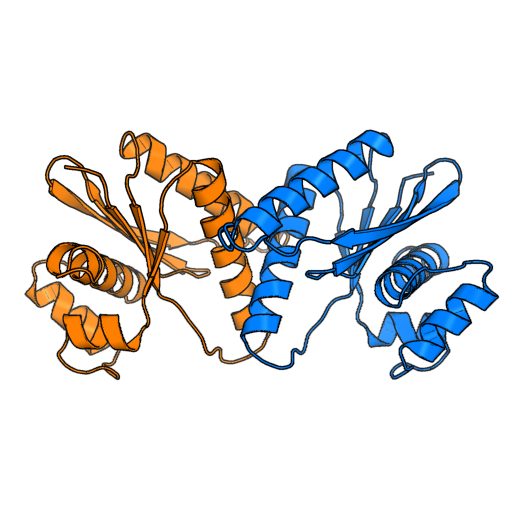 97 31 PHE B O 1
ATOM 1409 N N . ARG B 1 32 ? -0.793 -11.445 9.039 1 91.06 32 ARG B N 1
ATOM 1410 C CA . ARG B 1 32 ? -1.63 -10.836 10.07 1 91.06 32 ARG B CA 1
ATOM 1411 C C . ARG B 1 32 ? -0.779 -10.227 11.18 1 91.06 32 ARG B C 1
ATOM 1413 O O . ARG B 1 32 ? 0.162 -10.859 11.664 1 91.06 32 ARG B O 1
ATOM 1420 N N . PRO B 1 33 ? -1.134 -9.008 11.414 1 84.06 33 PRO B N 1
ATOM 1421 C CA . PRO B 1 33 ? -0.371 -8.422 12.523 1 84.06 33 PRO B CA 1
ATOM 1422 C C . PRO B 1 33 ? -0.698 -9.07 13.867 1 84.06 33 PRO B C 1
ATOM 1424 O O . PRO B 1 33 ? -1.81 -9.562 14.062 1 84.06 33 PRO B O 1
ATOM 1427 N N . GLY B 1 34 ? 0.35 -9.195 14.672 1 81.25 34 GLY B N 1
ATOM 1428 C CA . GLY B 1 34 ? 0.098 -9.594 16.047 1 81.25 34 GLY B CA 1
ATOM 1429 C C . GLY B 1 34 ? -0.666 -8.547 16.844 1 81.25 34 GLY B C 1
ATOM 1430 O O . GLY B 1 34 ? -0.866 -7.426 16.359 1 81.25 34 GLY B O 1
ATOM 1431 N N . ARG B 1 35 ? -1.199 -8.906 18 1 76.38 35 ARG B N 1
ATOM 1432 C CA . ARG B 1 35 ? -2.041 -8.094 18.875 1 76.38 35 ARG B CA 1
ATOM 1433 C C . ARG B 1 35 ? -1.387 -6.746 19.156 1 76.38 35 ARG B C 1
ATOM 1435 O O . ARG B 1 35 ? -2.074 -5.73 19.281 1 76.38 35 ARG B O 1
ATOM 1442 N N . PHE B 1 36 ? -0.065 -6.641 19.109 1 77.19 36 PHE B N 1
ATOM 1443 C CA . PHE B 1 36 ? 0.608 -5.43 19.562 1 77.19 36 PHE B CA 1
ATOM 1444 C C . PHE B 1 36 ? 1.355 -4.766 18.422 1 77.19 36 PHE B C 1
ATOM 1446 O O . PHE B 1 36 ? 2.104 -3.809 18.625 1 77.19 36 PHE B O 1
ATOM 1453 N N . GLU B 1 37 ? 1.017 -5.203 17.297 1 82.62 37 GLU B N 1
ATOM 1454 C CA . GLU B 1 37 ? 1.731 -4.668 16.141 1 82.62 37 GLU B CA 1
ATOM 1455 C C . GLU B 1 37 ? 0.878 -3.654 15.375 1 82.62 37 GLU B C 1
ATOM 1457 O O . GLU B 1 37 ? -0.337 -3.82 15.266 1 82.62 37 GLU B O 1
ATOM 1462 N N . GLY B 1 38 ? 1.579 -2.604 14.984 1 82.81 38 GLY B N 1
ATOM 1463 C CA . GLY B 1 38 ? 0.896 -1.644 14.133 1 82.81 38 GLY B CA 1
ATOM 1464 C C . GLY B 1 38 ? 0.504 -2.215 12.781 1 82.81 38 GLY B C 1
ATOM 1465 O O . GLY B 1 38 ? 1.06 -3.227 12.352 1 82.81 38 GLY B O 1
ATOM 1466 N N . GLY B 1 39 ? -0.49 -1.536 12.18 1 87.38 39 GLY B N 1
ATOM 1467 C CA . GLY B 1 39 ? -1.053 -2.02 10.93 1 87.38 39 GLY B CA 1
ATOM 1468 C C . GLY B 1 39 ? -0.037 -2.086 9.805 1 87.38 39 GLY B C 1
ATOM 1469 O O . GLY B 1 39 ? -0.21 -2.846 8.852 1 87.38 39 GLY B O 1
ATOM 1470 N N . GLY B 1 40 ? 1.087 -1.314 9.938 1 95.69 40 GLY B N 1
ATOM 1471 C CA . GLY B 1 40 ? 2.051 -1.227 8.852 1 95.69 40 GLY B CA 1
ATOM 1472 C C . GLY B 1 40 ? 3.029 -2.387 8.828 1 95.69 40 GLY B C 1
ATOM 1473 O O . GLY B 1 40 ? 3.711 -2.609 7.824 1 95.69 40 GLY B O 1
ATOM 1474 N N . ILE B 1 41 ? 3.17 -3.119 9.922 1 96.88 41 ILE B N 1
ATOM 1475 C CA . ILE B 1 41 ? 4.195 -4.145 10.078 1 96.88 41 ILE B CA 1
ATOM 1476 C C . ILE B 1 41 ? 3.949 -5.277 9.086 1 96.88 41 ILE B C 1
ATOM 1478 O O . ILE B 1 41 ? 4.895 -5.879 8.57 1 96.88 41 ILE B O 1
ATOM 1482 N N . ARG B 1 42 ? 2.701 -5.574 8.789 1 97.5 42 ARG B N 1
ATOM 1483 C CA . ARG B 1 42 ? 2.381 -6.648 7.859 1 97.5 42 ARG B CA 1
ATOM 1484 C C . ARG B 1 42 ? 2.986 -6.379 6.484 1 97.5 42 ARG B C 1
ATOM 1486 O O . ARG B 1 42 ? 3.447 -7.305 5.812 1 97.5 42 ARG B O 1
ATOM 1493 N N . PHE B 1 43 ? 3.064 -5.16 6.121 1 98.25 43 PHE B N 1
ATOM 1494 C CA . PHE B 1 43 ? 3.58 -4.816 4.801 1 98.25 43 PHE B CA 1
ATOM 1495 C C . PHE B 1 43 ? 5.102 -4.871 4.781 1 98.25 43 PHE B C 1
ATOM 1497 O O . PHE B 1 43 ? 5.707 -5.203 3.76 1 98.25 43 PHE B O 1
ATOM 1504 N N . LEU B 1 44 ? 5.734 -4.539 5.945 1 97.62 44 LEU B N 1
ATOM 1505 C CA . LEU B 1 44 ? 7.176 -4.734 6.066 1 97.62 44 LEU B CA 1
ATOM 1506 C C . LEU B 1 44 ? 7.535 -6.211 5.949 1 97.62 44 LEU B C 1
ATOM 1508 O O . LEU B 1 44 ? 8.484 -6.57 5.246 1 97.62 44 LEU B O 1
ATOM 1512 N N . ARG B 1 45 ? 6.781 -6.988 6.594 1 97.62 45 ARG B N 1
ATOM 1513 C CA . ARG B 1 45 ? 7.004 -8.43 6.539 1 97.62 45 ARG B CA 1
ATOM 1514 C C . ARG B 1 45 ? 6.801 -8.961 5.121 1 97.62 45 ARG B C 1
ATOM 1516 O O . ARG B 1 45 ? 7.57 -9.805 4.652 1 97.62 45 ARG B O 1
ATOM 1523 N N . PHE B 1 46 ? 5.793 -8.492 4.496 1 98.62 46 PHE B N 1
ATOM 1524 C CA . PHE B 1 46 ? 5.492 -8.891 3.127 1 98.62 46 PHE B CA 1
ATOM 1525 C C . PHE B 1 46 ? 6.656 -8.555 2.199 1 98.62 46 PHE B C 1
ATOM 1527 O O . PHE B 1 46 ? 7.094 -9.406 1.417 1 98.62 46 PHE B O 1
ATOM 1534 N N . ARG B 1 47 ? 7.164 -7.379 2.25 1 98 47 ARG B N 1
ATOM 1535 C CA . ARG B 1 47 ? 8.289 -6.965 1.418 1 98 47 ARG B CA 1
ATOM 1536 C C . ARG B 1 47 ? 9.523 -7.812 1.7 1 98 47 ARG B C 1
ATOM 1538 O O . ARG B 1 47 ? 10.219 -8.234 0.774 1 98 47 ARG B O 1
ATOM 1545 N N . SER B 1 48 ? 9.797 -7.965 2.979 1 98.25 48 SER B N 1
ATOM 1546 C CA . SER B 1 48 ? 10.914 -8.812 3.369 1 98.25 48 SER B CA 1
ATOM 1547 C C . SER B 1 48 ? 10.766 -10.219 2.812 1 98.25 48 SER B C 1
ATOM 1549 O O . SER B 1 48 ? 11.742 -10.812 2.344 1 98.25 48 SER B O 1
ATOM 1551 N N . TRP B 1 49 ? 9.586 -10.734 2.893 1 98.69 49 TRP B N 1
ATOM 1552 C CA . TRP B 1 49 ? 9.289 -12.07 2.381 1 98.69 49 TRP B CA 1
ATOM 1553 C C . TRP B 1 49 ? 9.523 -12.141 0.875 1 98.69 49 TRP B C 1
ATOM 1555 O O . TRP B 1 49 ? 10.102 -13.102 0.375 1 98.69 49 TRP B O 1
ATOM 1565 N N . LEU B 1 50 ? 9.102 -11.102 0.124 1 98.81 50 LEU B N 1
ATOM 1566 C CA . LEU B 1 50 ? 9.359 -11.039 -1.311 1 98.81 50 LEU B CA 1
ATOM 1567 C C . LEU B 1 50 ? 10.852 -11.07 -1.598 1 98.81 50 LEU B C 1
ATOM 1569 O O . LEU B 1 50 ? 11.297 -11.758 -2.521 1 98.81 50 LEU B O 1
ATOM 1573 N N . ASP B 1 51 ? 11.625 -10.305 -0.818 1 98.69 51 ASP B N 1
ATOM 1574 C CA . ASP B 1 51 ? 13.078 -10.312 -0.959 1 98.69 51 ASP B CA 1
ATOM 1575 C C . ASP B 1 51 ? 13.641 -11.719 -0.765 1 98.69 51 ASP B C 1
ATOM 1577 O O . ASP B 1 51 ? 14.531 -12.148 -1.502 1 98.69 51 ASP B O 1
ATOM 1581 N N . HIS B 1 52 ? 13.125 -12.391 0.195 1 98.44 52 HIS B N 1
ATOM 1582 C CA . HIS B 1 52 ? 13.578 -13.742 0.487 1 98.44 52 HIS B CA 1
ATOM 1583 C C . HIS B 1 52 ? 13.25 -14.695 -0.659 1 98.44 52 HIS B C 1
ATOM 1585 O O . HIS B 1 52 ? 14.07 -15.539 -1.026 1 98.44 52 HIS B O 1
ATOM 1591 N N . LEU B 1 53 ? 12.016 -14.602 -1.163 1 98.31 53 LEU B N 1
ATOM 1592 C CA . LEU B 1 53 ? 11.633 -15.414 -2.311 1 98.31 53 LEU B CA 1
ATOM 1593 C C . LEU B 1 53 ? 12.586 -15.195 -3.477 1 98.31 53 LEU B C 1
ATOM 1595 O O . LEU B 1 53 ? 13.039 -16.156 -4.105 1 98.31 53 LEU B O 1
ATOM 1599 N N . GLU B 1 54 ? 12.852 -13.922 -3.811 1 98.31 54 GLU B N 1
ATOM 1600 C CA . GLU B 1 54 ? 13.727 -13.562 -4.93 1 98.31 54 GLU B CA 1
ATOM 1601 C C . GLU B 1 54 ? 15.133 -14.117 -4.73 1 98.31 54 GLU B C 1
ATOM 1603 O O . GLU B 1 54 ? 15.719 -14.68 -5.656 1 98.31 54 GLU B O 1
ATOM 1608 N N . ALA B 1 55 ? 15.68 -13.914 -3.521 1 97.88 55 ALA B N 1
ATOM 1609 C CA . ALA B 1 55 ? 17.016 -14.398 -3.201 1 97.88 55 ALA B CA 1
ATOM 1610 C C . ALA B 1 55 ? 17.094 -15.922 -3.314 1 97.88 55 ALA B C 1
ATOM 1612 O O . ALA B 1 55 ? 18.031 -16.469 -3.898 1 97.88 55 ALA B O 1
ATOM 1613 N N . GLY B 1 56 ? 16.094 -16.594 -2.809 1 97.12 56 GLY B N 1
ATOM 1614 C CA . GLY B 1 56 ? 16.047 -18.047 -2.84 1 97.12 56 GLY B CA 1
ATOM 1615 C C . GLY B 1 56 ? 15.961 -18.609 -4.246 1 97.12 56 GLY B C 1
ATOM 1616 O O . GLY B 1 56 ? 16.516 -19.656 -4.531 1 97.12 56 GLY B O 1
ATOM 1617 N N . ALA B 1 57 ? 15.273 -17.922 -5.102 1 97.62 57 ALA B N 1
ATOM 1618 C CA . ALA B 1 57 ? 15.078 -18.359 -6.48 1 97.62 57 ALA B CA 1
ATOM 1619 C C . ALA B 1 57 ? 16.234 -17.922 -7.367 1 97.62 57 ALA B C 1
ATOM 1621 O O . ALA B 1 57 ? 16.297 -18.266 -8.547 1 97.62 57 ALA B O 1
ATOM 1622 N N . LYS B 1 58 ? 17.203 -17.125 -6.762 1 96.69 58 LYS B N 1
ATOM 1623 C CA . LYS B 1 58 ? 18.328 -16.531 -7.488 1 96.69 58 LYS B CA 1
ATOM 1624 C C . LYS B 1 58 ? 17.828 -15.633 -8.617 1 96.69 58 LYS B C 1
ATOM 1626 O O . LYS B 1 58 ? 18.344 -15.68 -9.734 1 96.69 58 LYS B O 1
ATOM 1631 N N . GLY B 1 59 ? 16.703 -14.93 -8.305 1 97.94 59 GLY B N 1
ATOM 1632 C CA . GLY B 1 59 ? 16.109 -14 -9.25 1 97.94 59 GLY B CA 1
ATOM 1633 C C . GLY B 1 59 ? 14.727 -14.414 -9.711 1 97.94 59 GLY B C 1
ATOM 1634 O O . GLY B 1 59 ? 14.406 -15.602 -9.719 1 97.94 59 GLY B O 1
ATOM 1635 N N . ILE B 1 60 ? 13.914 -13.477 -10.008 1 98.5 60 ILE B N 1
ATOM 1636 C CA . ILE B 1 60 ? 12.562 -13.672 -10.531 1 98.5 60 ILE B CA 1
ATOM 1637 C C . ILE B 1 60 ? 12.406 -12.898 -11.844 1 98.5 60 ILE B C 1
ATOM 1639 O O . ILE B 1 60 ? 12.734 -11.719 -11.922 1 98.5 60 ILE B O 1
ATOM 1643 N N . GLY B 1 61 ? 11.938 -13.617 -12.852 1 98.44 61 GLY B N 1
ATOM 1644 C CA . GLY B 1 61 ? 11.844 -13.016 -14.172 1 98.44 61 GLY B CA 1
ATOM 1645 C C . GLY B 1 61 ? 10.547 -12.266 -14.391 1 98.44 61 GLY B C 1
ATOM 1646 O O . GLY B 1 61 ? 10.508 -11.281 -15.133 1 98.44 61 GLY B O 1
ATOM 1647 N N . THR B 1 62 ? 9.477 -12.719 -13.844 1 98.62 62 THR B N 1
ATOM 1648 C CA . THR B 1 62 ? 8.164 -12.086 -14.008 1 98.62 62 THR B CA 1
ATOM 1649 C C . THR B 1 62 ? 7.238 -12.469 -12.867 1 98.62 62 THR B C 1
ATOM 1651 O O . THR B 1 62 ? 7.383 -13.539 -12.266 1 98.62 62 THR B O 1
ATOM 1654 N N . VAL B 1 63 ? 6.32 -11.562 -12.547 1 98.81 63 VAL B N 1
ATOM 1655 C CA . VAL B 1 63 ? 5.348 -11.781 -11.484 1 98.81 63 VAL B CA 1
ATOM 1656 C C . VAL B 1 63 ? 3.932 -11.656 -12.047 1 98.81 63 VAL B C 1
ATOM 1658 O O . VAL B 1 63 ? 3.639 -10.742 -12.82 1 98.81 63 VAL B O 1
ATOM 1661 N N . TYR B 1 64 ? 3.098 -12.586 -11.688 1 98.88 64 TYR B N 1
ATOM 1662 C CA . TYR B 1 64 ? 1.664 -12.531 -11.953 1 98.88 64 TYR B CA 1
ATOM 1663 C C . TYR B 1 64 ? 0.873 -12.523 -10.648 1 98.88 64 TYR B C 1
ATOM 1665 O O . TYR B 1 64 ? 1.269 -13.164 -9.672 1 98.88 64 TYR B O 1
ATOM 1673 N N . PHE B 1 65 ? -0.219 -11.812 -10.609 1 98.75 65 PHE B N 1
ATOM 1674 C CA . PHE B 1 65 ? -1.069 -11.797 -9.422 1 98.75 65 PHE B CA 1
ATOM 1675 C C . PHE B 1 65 ? -2.537 -11.672 -9.812 1 98.75 65 PHE B C 1
ATOM 1677 O O . PHE B 1 65 ? -2.857 -11.242 -10.922 1 98.75 65 PHE B O 1
ATOM 1684 N N . GLU B 1 66 ? -3.363 -12.141 -8.93 1 97.31 66 GLU B N 1
ATOM 1685 C CA . GLU B 1 66 ? -4.801 -12.016 -9.148 1 97.31 66 GLU B CA 1
ATOM 1686 C C . GLU B 1 66 ? -5.258 -10.57 -9.008 1 97.31 66 GLU B C 1
ATOM 1688 O O . GLU B 1 66 ? -5.039 -9.938 -7.969 1 97.31 66 GLU B O 1
ATOM 1693 N N . GLU B 1 67 ? -5.879 -10.078 -10.016 1 95.75 67 GLU B N 1
ATOM 1694 C CA . GLU B 1 67 ? -6.422 -8.719 -9.992 1 95.75 67 GLU B CA 1
ATOM 1695 C C . GLU B 1 67 ? -7.84 -8.703 -9.43 1 95.75 67 GLU B C 1
ATOM 1697 O O . GLU B 1 67 ? -8.773 -9.203 -10.062 1 95.75 67 GLU B O 1
ATOM 1702 N N . CYS B 1 68 ? -7.988 -8.172 -8.266 1 93 68 CYS B N 1
ATOM 1703 C CA . CYS B 1 68 ? -9.297 -8.039 -7.625 1 93 68 CYS B CA 1
ATOM 1704 C C . CYS B 1 68 ? -9.891 -6.664 -7.887 1 93 68 CYS B C 1
ATOM 1706 O O . CYS B 1 68 ? -9.273 -5.645 -7.574 1 93 68 CYS B O 1
ATOM 1708 N N . ARG B 1 69 ? -11.141 -6.625 -8.391 1 92.31 69 ARG B N 1
ATOM 1709 C CA . ARG B 1 69 ? -11.742 -5.344 -8.734 1 92.31 69 ARG B CA 1
ATOM 1710 C C . ARG B 1 69 ? -12.945 -5.043 -7.844 1 92.31 69 ARG B C 1
ATOM 1712 O O . ARG B 1 69 ? -13.516 -3.953 -7.914 1 92.31 69 ARG B O 1
ATOM 1719 N N . ARG B 1 70 ? -13.273 -6.012 -7.074 1 92.44 70 ARG B N 1
ATOM 1720 C CA . ARG B 1 70 ? -14.398 -5.809 -6.168 1 92.44 70 ARG B CA 1
ATOM 1721 C C . ARG B 1 70 ? -14.094 -6.363 -4.781 1 92.44 70 ARG B C 1
ATOM 1723 O O . ARG B 1 70 ? -13.461 -7.414 -4.652 1 92.44 70 ARG B O 1
ATOM 1730 N N . HIS B 1 71 ? -14.453 -5.672 -3.789 1 93.06 71 HIS B N 1
ATOM 1731 C CA . HIS B 1 71 ? -14.297 -6.09 -2.402 1 93.06 71 HIS B CA 1
ATOM 1732 C C . HIS B 1 71 ? -15.586 -5.895 -1.614 1 93.06 71 HIS B C 1
ATOM 1734 O O . HIS B 1 71 ? -16.375 -5.008 -1.932 1 93.06 71 HIS B O 1
ATOM 1740 N N . ILE B 1 72 ? -15.68 -6.855 -0.719 1 87.25 72 ILE B N 1
ATOM 1741 C CA . ILE B 1 72 ? -16.766 -6.621 0.224 1 87.25 72 ILE B CA 1
ATOM 1742 C C . ILE B 1 72 ? -16.297 -5.672 1.324 1 87.25 72 ILE B C 1
ATOM 1744 O O . ILE B 1 72 ? -15.609 -6.086 2.258 1 87.25 72 ILE B O 1
ATOM 1748 N N . GLY B 1 73 ? -16.484 -4.414 1.253 1 91.12 73 GLY B N 1
ATOM 1749 C CA . GLY B 1 73 ? -16.172 -3.41 2.256 1 91.12 73 GLY B CA 1
ATOM 1750 C C . GLY B 1 73 ? -14.883 -2.66 1.96 1 91.12 73 GLY B C 1
ATOM 1751 O O . GLY B 1 73 ? -13.992 -3.18 1.277 1 91.12 73 GLY B O 1
ATOM 1752 N N . THR B 1 74 ? -14.727 -1.574 2.58 1 94.38 74 THR B N 1
ATOM 1753 C CA . THR B 1 74 ? -13.633 -0.643 2.33 1 94.38 74 THR B CA 1
ATOM 1754 C C . THR B 1 74 ? -12.336 -1.151 2.955 1 94.38 74 THR B C 1
ATOM 1756 O O . THR B 1 74 ? -11.258 -1.022 2.361 1 94.38 74 THR B O 1
ATOM 1759 N N . ASP B 1 75 ? -12.414 -1.777 4.109 1 94 75 ASP B N 1
ATOM 1760 C CA . ASP B 1 75 ? -11.227 -2.281 4.789 1 94 75 ASP B CA 1
ATOM 1761 C C . ASP B 1 75 ? -10.523 -3.348 3.951 1 94 75 ASP B C 1
ATOM 1763 O O . ASP B 1 75 ? -9.305 -3.33 3.812 1 94 75 ASP B O 1
ATOM 1767 N N . ALA B 1 76 ? -11.336 -4.242 3.441 1 95.06 76 ALA B N 1
ATOM 1768 C CA . ALA B 1 76 ? -10.781 -5.289 2.588 1 95.06 76 ALA B CA 1
ATOM 1769 C C . ALA B 1 76 ? -10.094 -4.691 1.362 1 95.06 76 ALA B C 1
ATOM 1771 O O . ALA B 1 76 ? -9.023 -5.141 0.961 1 95.06 76 ALA B O 1
ATOM 1772 N N . ALA B 1 77 ? -10.727 -3.674 0.781 1 97 77 ALA B N 1
ATOM 1773 C CA . ALA B 1 77 ? -10.164 -2.994 -0.381 1 97 77 ALA B CA 1
ATOM 1774 C C . ALA B 1 77 ? -8.844 -2.311 -0.029 1 97 77 ALA B C 1
ATOM 1776 O O . ALA B 1 77 ? -7.879 -2.381 -0.792 1 97 77 ALA B O 1
ATOM 1777 N N . HIS B 1 78 ? -8.75 -1.698 1.139 1 97.44 78 HIS B N 1
ATOM 1778 C CA . HIS B 1 78 ? -7.531 -1.046 1.601 1 97.44 78 HIS B CA 1
ATOM 1779 C C . HIS B 1 78 ? -6.402 -2.055 1.778 1 97.44 78 HIS B C 1
ATOM 1781 O O . HIS B 1 78 ? -5.266 -1.803 1.365 1 97.44 78 HIS B O 1
ATOM 1787 N N . ILE B 1 79 ? -6.789 -3.113 2.371 1 96.75 79 ILE B N 1
ATOM 1788 C CA . ILE B 1 79 ? -5.789 -4.129 2.674 1 96.75 79 ILE B CA 1
ATOM 1789 C C . ILE B 1 79 ? -5.23 -4.707 1.375 1 96.75 79 ILE B C 1
ATOM 1791 O O . ILE B 1 79 ? -4.016 -4.766 1.186 1 96.75 79 ILE B O 1
ATOM 1795 N N . TYR B 1 80 ? -6.086 -5.117 0.476 1 97.69 80 TYR B N 1
ATOM 1796 C CA . TYR B 1 80 ? -5.645 -5.59 -0.832 1 97.69 80 TYR B CA 1
ATOM 1797 C C . TYR B 1 80 ? -4.812 -4.527 -1.543 1 97.69 80 TYR B C 1
ATOM 1799 O O . TYR B 1 80 ? -3.73 -4.82 -2.059 1 97.69 80 TYR B O 1
ATOM 1807 N N . GLY B 1 81 ? -5.316 -3.305 -1.58 1 97.88 81 GLY B N 1
ATOM 1808 C CA . GLY B 1 81 ? -4.586 -2.201 -2.184 1 97.88 81 GLY B CA 1
ATOM 1809 C C . GLY B 1 81 ? -3.203 -2.01 -1.596 1 97.88 81 GLY B C 1
ATOM 1810 O O . GLY B 1 81 ? -2.26 -1.668 -2.312 1 97.88 81 GLY B O 1
ATOM 1811 N N . GLY B 1 82 ? -3.102 -2.213 -0.307 1 98.44 82 GLY B N 1
ATOM 1812 C CA . GLY B 1 82 ? -1.812 -2.129 0.361 1 98.44 82 GLY B CA 1
ATOM 1813 C C . GLY B 1 82 ? -0.82 -3.168 -0.126 1 98.44 82 GLY B C 1
ATOM 1814 O O . GLY B 1 82 ? 0.321 -2.838 -0.456 1 98.44 82 GLY B O 1
ATOM 1815 N N . PHE B 1 83 ? -1.257 -4.426 -0.153 1 98.62 83 PHE B N 1
ATOM 1816 C CA . PHE B 1 83 ? -0.385 -5.488 -0.635 1 98.62 83 PHE B CA 1
ATOM 1817 C C . PHE B 1 83 ? -0.011 -5.266 -2.096 1 98.62 83 PHE B C 1
ATOM 1819 O O . PHE B 1 83 ? 1.148 -5.434 -2.479 1 98.62 83 PHE B O 1
ATOM 1826 N N . LEU B 1 84 ? -0.993 -4.875 -2.906 1 98.56 84 LEU B N 1
ATOM 1827 C CA . LEU B 1 84 ? -0.75 -4.605 -4.32 1 98.56 84 LEU B CA 1
ATOM 1828 C C . LEU B 1 84 ? 0.27 -3.484 -4.492 1 98.56 84 LEU B C 1
ATOM 1830 O O . LEU B 1 84 ? 1.182 -3.59 -5.312 1 98.56 84 LEU B O 1
ATOM 1834 N N . ALA B 1 85 ? 0.122 -2.471 -3.711 1 98.62 85 ALA B N 1
ATOM 1835 C CA . ALA B 1 85 ? 1.024 -1.324 -3.793 1 98.62 85 ALA B CA 1
ATOM 1836 C C . ALA B 1 85 ? 2.451 -1.722 -3.428 1 98.62 85 ALA B C 1
ATOM 1838 O O . ALA B 1 85 ? 3.406 -1.306 -4.09 1 98.62 85 ALA B O 1
ATOM 1839 N N . HIS B 1 86 ? 2.619 -2.49 -2.395 1 98.81 86 HIS B N 1
ATOM 1840 C CA . HIS B 1 86 ? 3.951 -2.941 -2.004 1 98.81 86 HIS B CA 1
ATOM 1841 C C . HIS B 1 86 ? 4.531 -3.9 -3.037 1 98.81 86 HIS B C 1
ATOM 1843 O O . HIS B 1 86 ? 5.73 -3.852 -3.33 1 98.81 86 HIS B O 1
ATOM 1849 N N . LEU B 1 87 ? 3.699 -4.762 -3.605 1 98.88 87 LEU B N 1
ATOM 1850 C CA . LEU B 1 87 ? 4.164 -5.684 -4.637 1 98.88 87 LEU B CA 1
ATOM 1851 C C . LEU B 1 87 ? 4.664 -4.922 -5.859 1 98.88 87 LEU B C 1
ATOM 1853 O O . LEU B 1 87 ? 5.77 -5.172 -6.344 1 98.88 87 LEU B O 1
ATOM 1857 N N . THR B 1 88 ? 3.842 -4.027 -6.344 1 98.44 88 THR B N 1
ATOM 1858 C CA . THR B 1 88 ? 4.18 -3.34 -7.586 1 98.44 88 THR B CA 1
ATOM 1859 C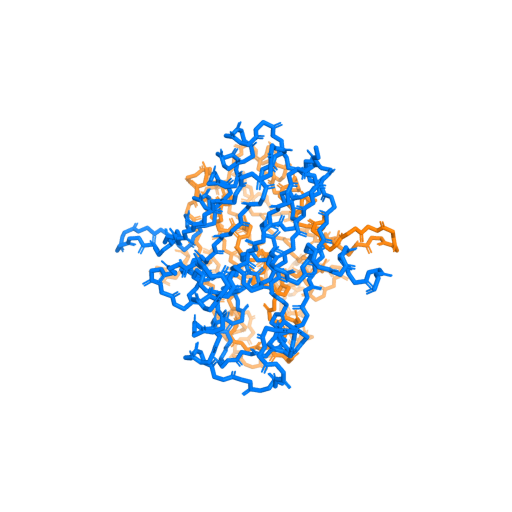 C . THR B 1 88 ? 5.371 -2.41 -7.383 1 98.44 88 THR B C 1
ATOM 1861 O O . THR B 1 88 ? 6.219 -2.281 -8.266 1 98.44 88 THR B O 1
ATOM 1864 N N . ALA B 1 89 ? 5.434 -1.765 -6.23 1 98.56 89 ALA B N 1
ATOM 1865 C CA . ALA B 1 89 ? 6.613 -0.962 -5.918 1 98.56 89 ALA B CA 1
ATOM 1866 C C . ALA B 1 89 ? 7.871 -1.825 -5.887 1 98.56 89 ALA B C 1
ATOM 1868 O O . ALA B 1 89 ? 8.922 -1.422 -6.387 1 98.56 89 ALA B O 1
ATOM 1869 N N . TRP B 1 90 ? 7.785 -3.004 -5.273 1 98.69 90 TRP B N 1
ATOM 1870 C CA . TRP B 1 90 ? 8.891 -3.957 -5.191 1 98.69 90 TRP B CA 1
ATOM 1871 C C . TRP B 1 90 ? 9.336 -4.387 -6.586 1 98.69 90 TRP B C 1
ATOM 1873 O O . TRP B 1 90 ? 10.531 -4.402 -6.883 1 98.69 90 TRP B O 1
ATOM 1883 N N . CYS B 1 91 ? 8.398 -4.688 -7.43 1 98.56 91 CYS B N 1
ATOM 1884 C CA . CYS B 1 91 ? 8.703 -5.074 -8.805 1 98.56 91 CYS B CA 1
ATOM 1885 C C . CYS B 1 91 ? 9.406 -3.941 -9.547 1 98.56 91 CYS B C 1
ATOM 1887 O O . CYS B 1 91 ? 10.367 -4.176 -10.281 1 98.56 91 CYS B O 1
ATOM 1889 N N . GLU B 1 92 ? 8.898 -2.715 -9.375 1 97.5 92 GLU B N 1
ATOM 1890 C CA . GLU B 1 92 ? 9.531 -1.562 -10.008 1 97.5 92 GLU B CA 1
ATOM 1891 C C . GLU B 1 92 ? 10.977 -1.397 -9.539 1 97.5 92 GLU B C 1
ATOM 1893 O O . GLU B 1 92 ? 11.875 -1.17 -10.352 1 97.5 92 GLU B O 1
ATOM 1898 N N . LEU B 1 93 ? 11.164 -1.485 -8.289 1 97.12 93 LEU B N 1
ATOM 1899 C CA . LEU B 1 93 ? 12.492 -1.32 -7.703 1 97.12 93 LEU B CA 1
ATOM 1900 C C . LEU B 1 93 ? 13.453 -2.371 -8.242 1 97.12 93 LEU B C 1
ATOM 1902 O O . LEU B 1 93 ? 14.617 -2.068 -8.516 1 97.12 93 LEU B O 1
ATOM 1906 N N . LYS B 1 94 ? 12.969 -3.582 -8.422 1 97.69 94 LYS B N 1
ATOM 1907 C CA . LYS B 1 94 ? 13.797 -4.715 -8.82 1 97.69 94 LYS B CA 1
ATOM 1908 C C . LYS B 1 94 ? 13.812 -4.871 -10.344 1 97.69 94 LYS B C 1
ATOM 1910 O O . LYS B 1 94 ? 14.5 -5.75 -10.875 1 97.69 94 LYS B O 1
ATOM 1915 N N . HIS B 1 95 ? 13.07 -4 -11.047 1 97.25 95 HIS B N 1
ATOM 1916 C CA . HIS B 1 95 ? 12.938 -4.062 -12.5 1 97.25 95 HIS B CA 1
ATOM 1917 C C . HIS B 1 95 ? 12.383 -5.41 -12.945 1 97.25 95 HIS B C 1
ATOM 1919 O O . HIS B 1 95 ? 12.891 -6.012 -13.898 1 97.25 95 HIS B O 1
ATOM 1925 N N . ILE B 1 96 ? 11.43 -5.93 -12.25 1 98.06 96 ILE B N 1
ATOM 1926 C CA . ILE B 1 96 ? 10.742 -7.176 -12.578 1 98.06 96 ILE B CA 1
ATOM 1927 C C . ILE B 1 96 ? 9.391 -6.867 -13.227 1 98.06 96 ILE B C 1
ATOM 1929 O O . ILE B 1 96 ? 8.555 -6.184 -12.633 1 98.06 96 ILE B O 1
ATOM 1933 N N . PRO B 1 97 ? 9.18 -7.309 -14.461 1 97.62 97 PRO B N 1
ATOM 1934 C CA . PRO B 1 97 ? 7.844 -7.152 -15.039 1 97.62 97 PRO B CA 1
ATOM 1935 C C . PRO B 1 97 ? 6.754 -7.82 -14.203 1 97.62 97 PRO B C 1
ATOM 1937 O O . PRO B 1 97 ? 6.984 -8.883 -13.617 1 97.62 97 PRO B O 1
ATOM 1940 N N . TYR B 1 98 ? 5.562 -7.184 -14.117 1 98.25 98 TYR B N 1
ATOM 1941 C CA . TYR B 1 98 ? 4.445 -7.746 -13.367 1 98.25 98 TYR B CA 1
ATOM 1942 C C . TYR B 1 98 ? 3.127 -7.516 -14.102 1 98.25 98 TYR B C 1
ATOM 1944 O O . TYR B 1 98 ? 2.982 -6.535 -14.836 1 98.25 98 TYR B O 1
ATOM 1952 N N . GLN B 1 99 ? 2.178 -8.414 -13.852 1 98 99 GLN B N 1
ATOM 1953 C CA . GLN B 1 99 ? 0.893 -8.359 -14.547 1 98 99 GLN B CA 1
ATOM 1954 C C . GLN B 1 99 ? -0.227 -8.906 -13.664 1 98 99 GLN B C 1
ATOM 1956 O O . GLN B 1 99 ? -0.102 -9.992 -13.102 1 98 99 GLN B O 1
ATOM 1961 N N . GLY B 1 100 ? -1.309 -8.109 -13.555 1 98 100 GLY B N 1
ATOM 1962 C CA . GLY B 1 100 ? -2.535 -8.617 -12.953 1 98 100 GLY B CA 1
ATOM 1963 C C . GLY B 1 100 ? -3.375 -9.43 -13.922 1 98 100 GLY B C 1
ATOM 1964 O O . GLY B 1 100 ? -3.48 -9.094 -15.102 1 98 100 GLY B O 1
ATOM 1965 N N . VAL B 1 101 ? -3.928 -10.469 -13.422 1 98.38 101 VAL B N 1
ATOM 1966 C CA . VAL B 1 101 ? -4.785 -11.344 -14.211 1 98.38 101 VAL B CA 1
ATOM 1967 C C . VAL B 1 101 ? -6.184 -11.391 -13.602 1 98.38 101 VAL B C 1
ATOM 1969 O O . VAL B 1 101 ? -6.336 -11.68 -12.414 1 98.38 101 VAL B O 1
ATOM 1972 N N . PRO B 1 102 ? -7.203 -11.102 -14.391 1 97 102 PRO B N 1
ATOM 1973 C CA . PRO B 1 102 ? -8.562 -11.117 -13.844 1 97 1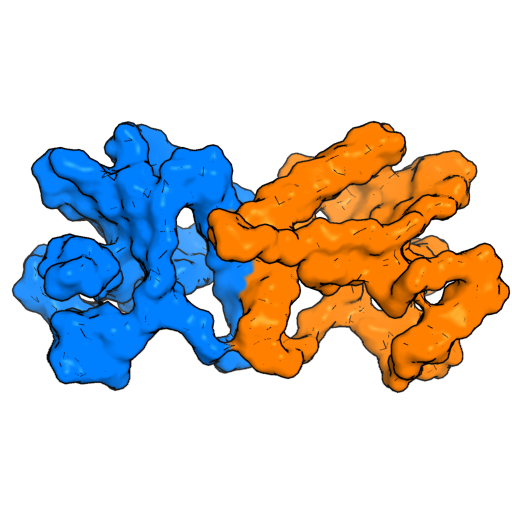02 PRO B CA 1
ATOM 1974 C C . PRO B 1 102 ? -8.969 -12.484 -13.305 1 97 102 PRO B C 1
ATOM 1976 O O . PRO B 1 102 ? -8.641 -13.508 -13.906 1 97 102 PRO B O 1
ATOM 1979 N N . VAL B 1 103 ? -9.734 -12.469 -12.258 1 96.12 103 VAL B N 1
ATOM 1980 C CA . VAL B 1 103 ? -10.172 -13.664 -11.539 1 96.12 103 VAL B CA 1
ATOM 1981 C C . VAL B 1 103 ? -10.922 -14.594 -12.492 1 96.12 103 VAL B C 1
ATOM 1983 O O . VAL B 1 103 ? -10.656 -15.797 -12.531 1 96.12 103 VAL B O 1
ATOM 1986 N N . GLY B 1 104 ? -11.805 -13.977 -13.25 1 96.69 104 GLY B N 1
ATOM 1987 C CA . GLY B 1 104 ? -12.57 -14.781 -14.188 1 96.69 104 GLY B CA 1
ATOM 1988 C C . GLY B 1 104 ? -11.703 -15.492 -15.203 1 96.69 104 GLY B C 1
ATOM 1989 O O . GLY B 1 104 ? -11.984 -16.625 -15.586 1 96.69 104 GLY B O 1
ATOM 1990 N N . THR B 1 105 ? -10.617 -14.883 -15.734 1 97.94 105 THR B N 1
ATOM 1991 C CA . THR B 1 105 ? -9.664 -15.461 -16.672 1 97.94 105 THR B CA 1
ATOM 1992 C C . THR B 1 105 ? -8.961 -16.672 -16.062 1 97.94 105 THR B C 1
ATOM 1994 O O . THR B 1 105 ? -8.867 -17.719 -16.703 1 97.94 105 THR B O 1
ATOM 1997 N N . ILE B 1 106 ? -8.547 -16.578 -14.805 1 98.12 106 ILE B N 1
ATOM 1998 C CA . ILE B 1 106 ? -7.832 -17.625 -14.086 1 98.12 106 ILE B CA 1
ATOM 1999 C C . ILE B 1 106 ? -8.758 -18.828 -13.875 1 98.12 106 ILE B C 1
ATOM 2001 O O . ILE B 1 106 ? -8.383 -19.969 -14.164 1 98.12 106 ILE B O 1
ATOM 2005 N N . LYS B 1 107 ? -9.945 -18.516 -13.414 1 98 107 LYS B N 1
ATOM 2006 C CA . LYS B 1 107 ? -10.898 -19.578 -13.109 1 98 107 LYS B CA 1
ATOM 2007 C C . LYS B 1 107 ? -11.32 -20.312 -14.375 1 98 107 LYS B C 1
ATOM 2009 O O . LYS B 1 107 ? -11.43 -21.547 -14.383 1 98 107 LYS B O 1
ATOM 2014 N N . ARG B 1 108 ? -11.531 -19.531 -15.383 1 98.38 108 ARG B N 1
ATOM 2015 C CA . ARG B 1 108 ? -11.906 -20.141 -16.641 1 98.38 108 ARG B CA 1
ATOM 2016 C C . ARG B 1 108 ? -10.789 -21.047 -17.156 1 98.38 108 ARG B C 1
ATOM 2018 O O . ARG B 1 108 ? -11.055 -22.156 -17.641 1 98.38 108 ARG B O 1
ATOM 2025 N N . HIS B 1 109 ? -9.641 -20.641 -17.141 1 98.25 109 HIS B N 1
ATOM 2026 C CA . HIS B 1 109 ? -8.508 -21.453 -17.578 1 98.25 109 HIS B CA 1
ATOM 2027 C C . HIS B 1 109 ? -8.391 -22.734 -16.75 1 98.25 109 HIS B C 1
ATOM 2029 O O . HIS B 1 109 ? -8.148 -23.812 -17.297 1 98.25 109 HIS B O 1
ATOM 2035 N N . ALA B 1 110 ? -8.562 -22.625 -15.43 1 98.19 110 ALA B N 1
ATOM 2036 C CA . ALA B 1 110 ? -8.336 -23.734 -14.508 1 98.19 110 ALA B CA 1
ATOM 2037 C C . ALA B 1 110 ? -9.469 -24.75 -14.586 1 98.19 110 ALA B C 1
ATOM 2039 O O . ALA B 1 110 ? -9.242 -25.953 -14.492 1 98.19 110 ALA B O 1
ATOM 2040 N N . THR B 1 111 ? -10.734 -24.172 -14.789 1 98.31 111 THR B N 1
ATOM 2041 C CA . THR B 1 111 ? -11.859 -25.062 -14.523 1 98.31 111 THR B CA 1
ATOM 2042 C C . THR B 1 111 ? -12.805 -25.109 -15.727 1 98.31 111 THR B C 1
ATOM 2044 O O . THR B 1 111 ? -13.727 -25.922 -15.758 1 98.31 111 THR B O 1
ATOM 2047 N N . GLY B 1 112 ? -12.664 -24.188 -16.625 1 98 112 GLY B N 1
ATOM 2048 C CA . GLY B 1 112 ? -13.609 -24.047 -17.719 1 98 112 GLY B CA 1
ATOM 2049 C C . GLY B 1 112 ? -14.758 -23.109 -17.406 1 98 112 GLY B C 1
ATOM 2050 O O . GLY B 1 112 ? -15.594 -22.828 -18.266 1 98 112 GLY B O 1
ATOM 2051 N N . LYS B 1 113 ? -14.82 -22.594 -16.125 1 97.62 113 LYS B N 1
ATOM 2052 C CA . LYS B 1 113 ? -15.891 -21.719 -15.672 1 97.62 113 LYS B CA 1
ATOM 2053 C C . LYS B 1 113 ? -15.336 -20.453 -15.023 1 97.62 113 LYS B C 1
ATOM 2055 O O . LYS B 1 113 ? -14.602 -20.516 -14.039 1 97.62 113 LYS B O 1
ATOM 2060 N N . GLY B 1 114 ? -15.758 -19.328 -15.508 1 96.5 114 GLY B N 1
ATOM 2061 C CA . GLY B 1 114 ? -15.266 -18.062 -15.008 1 96.5 114 GLY B CA 1
ATOM 2062 C C . GLY B 1 114 ? -15.75 -17.75 -13.602 1 96.5 114 GLY B C 1
ATOM 2063 O O . GLY B 1 114 ? -15.172 -16.891 -12.922 1 96.5 114 GLY B O 1
ATOM 2064 N N . ASN B 1 115 ? -16.828 -18.359 -13.195 1 96.31 115 ASN B N 1
ATOM 2065 C CA . ASN B 1 115 ? -17.375 -18.141 -11.859 1 96.31 115 ASN B CA 1
ATOM 2066 C C . ASN B 1 115 ? -17.219 -19.375 -10.984 1 96.31 115 ASN B C 1
ATOM 2068 O O . ASN B 1 115 ? -18.031 -19.625 -10.094 1 96.31 115 ASN B O 1
ATOM 2072 N N . ALA B 1 116 ? -16.156 -20.172 -11.227 1 97.69 116 ALA B N 1
ATOM 2073 C CA . ALA B 1 116 ? -15.875 -21.391 -10.484 1 97.69 116 ALA B CA 1
ATOM 2074 C C . ALA B 1 116 ? -15.727 -21.109 -8.992 1 97.69 116 ALA B C 1
ATOM 2076 O O . ALA B 1 116 ? -15.18 -20.078 -8.602 1 97.69 116 ALA B O 1
ATOM 2077 N N . SER B 1 117 ? -16.156 -22.016 -8.18 1 97.62 117 SER B N 1
ATOM 2078 C CA . SER B 1 117 ? -16 -21.922 -6.734 1 97.62 117 SER B CA 1
ATOM 2079 C C . SER B 1 117 ? -14.57 -22.203 -6.309 1 97.62 117 SER B C 1
ATOM 2081 O O . SER B 1 117 ? -13.781 -22.734 -7.098 1 97.62 117 SER B O 1
ATOM 2083 N N . LYS B 1 118 ? -14.344 -21.953 -5.062 1 96.75 118 LYS B N 1
ATOM 2084 C CA . LYS B 1 118 ? -13.023 -22.25 -4.508 1 96.75 118 LYS B CA 1
ATOM 2085 C C . LYS B 1 118 ? -12.727 -23.734 -4.555 1 96.75 118 LYS B C 1
ATOM 2087 O O . LYS B 1 118 ? -11.602 -24.141 -4.855 1 96.75 118 LYS B O 1
ATOM 2092 N N . ASP B 1 119 ? -13.688 -24.453 -4.293 1 97.94 119 ASP B N 1
ATOM 2093 C CA . ASP B 1 119 ? -13.523 -25.906 -4.301 1 97.94 119 ASP B CA 1
ATOM 2094 C C . ASP B 1 119 ? -13.195 -26.422 -5.703 1 97.94 119 ASP B C 1
ATOM 2096 O O . ASP B 1 119 ? -12.414 -27.359 -5.859 1 97.94 119 ASP B O 1
ATOM 2100 N N . MET B 1 120 ? -13.812 -25.875 -6.637 1 98.44 120 MET B N 1
ATOM 2101 C CA . MET B 1 120 ? -13.562 -26.266 -8.016 1 98.44 120 MET B CA 1
ATOM 2102 C C . MET B 1 120 ? -12.117 -25.969 -8.414 1 98.44 120 MET B C 1
ATOM 2104 O O . MET B 1 120 ? -11.484 -26.766 -9.109 1 98.44 120 MET B O 1
ATOM 2108 N N . VAL B 1 121 ? -11.602 -24.875 -8.008 1 98.56 121 VAL B N 1
ATOM 2109 C CA . VAL B 1 121 ? -10.219 -24.5 -8.312 1 98.56 121 VAL B CA 1
ATOM 2110 C C . VAL B 1 121 ? -9.258 -25.453 -7.613 1 98.56 121 VAL B C 1
ATOM 2112 O O . VAL B 1 121 ? -8.297 -25.922 -8.219 1 98.56 121 VAL B O 1
ATOM 2115 N N . ILE B 1 122 ? -9.523 -25.75 -6.344 1 98.62 122 ILE B N 1
ATOM 2116 C CA . ILE B 1 122 ? -8.711 -26.703 -5.594 1 98.62 122 ILE B CA 1
ATOM 2117 C C . ILE B 1 122 ? -8.68 -28.047 -6.328 1 98.62 122 ILE B C 1
ATOM 2119 O O . ILE B 1 122 ? -7.613 -28.609 -6.566 1 98.62 122 ILE B O 1
ATOM 2123 N N . SER B 1 123 ? -9.828 -28.516 -6.691 1 98.56 123 SER B N 1
ATOM 2124 C CA . SER B 1 123 ? -9.945 -29.797 -7.395 1 98.56 123 SER B CA 1
ATOM 2125 C C . SER B 1 123 ? -9.18 -29.766 -8.711 1 98.56 123 SER B C 1
ATOM 2127 O O . SER B 1 123 ? -8.531 -30.75 -9.078 1 98.56 123 SER B O 1
ATOM 2129 N N . ALA B 1 124 ? -9.305 -28.672 -9.438 1 98.62 124 ALA B N 1
ATOM 2130 C CA . ALA B 1 124 ? -8.609 -28.531 -10.711 1 98.62 124 ALA B CA 1
ATOM 2131 C C . ALA B 1 124 ? -7.102 -28.609 -10.523 1 98.62 124 ALA B C 1
ATOM 2133 O O . ALA B 1 124 ? -6.398 -29.234 -11.32 1 98.62 124 ALA B O 1
ATOM 2134 N N . MET B 1 125 ? -6.594 -28 -9.5 1 98.75 125 MET B N 1
ATOM 2135 C CA . MET B 1 125 ? -5.156 -28.031 -9.242 1 98.75 125 MET B CA 1
ATOM 2136 C C . MET B 1 125 ? -4.707 -29.422 -8.82 1 98.75 125 MET B C 1
ATOM 2138 O O . MET B 1 125 ? -3.629 -29.875 -9.203 1 98.75 125 MET B O 1
ATOM 2142 N N . GLN B 1 126 ? -5.551 -30.062 -8 1 98.56 126 GLN B N 1
ATOM 2143 C CA . GLN B 1 126 ? -5.258 -31.438 -7.621 1 98.56 126 GLN B CA 1
ATOM 2144 C C . GLN B 1 126 ? -5.184 -32.344 -8.844 1 98.56 126 GLN B C 1
ATOM 2146 O O . GLN B 1 126 ? -4.297 -33.188 -8.945 1 98.56 126 GLN B O 1
ATOM 2151 N N . ALA B 1 127 ? -6.059 -32.156 -9.766 1 98.25 127 ALA B N 1
ATOM 2152 C CA . ALA B 1 127 ? -6.082 -32.938 -11 1 98.25 127 ALA B CA 1
ATOM 2153 C C . ALA B 1 127 ? -4.805 -32.719 -11.805 1 98.25 127 ALA B C 1
ATOM 2155 O O . ALA B 1 127 ? -4.395 -33.594 -12.57 1 98.25 127 ALA B O 1
ATOM 2156 N N . ARG B 1 128 ? -4.152 -31.625 -11.641 1 97.5 128 ARG B N 1
ATOM 2157 C CA . ARG B 1 128 ? -2.914 -31.297 -12.344 1 97.5 128 ARG B CA 1
ATOM 2158 C C . ARG B 1 128 ? -1.698 -31.797 -11.57 1 97.5 128 ARG B C 1
ATOM 2160 O O . ARG B 1 128 ? -0.559 -31.516 -11.945 1 97.5 128 ARG B O 1
ATOM 2167 N N . GLY B 1 129 ? -1.975 -32.469 -10.414 1 97.81 129 GLY B N 1
ATOM 2168 C CA . GLY B 1 129 ? -0.902 -33.125 -9.688 1 97.81 129 GLY B CA 1
ATOM 2169 C C . GLY B 1 129 ? -0.42 -32.312 -8.484 1 97.81 129 GLY B C 1
ATOM 2170 O O . GLY B 1 129 ? 0.572 -32.688 -7.852 1 97.81 129 GLY B O 1
ATOM 2171 N N . PHE B 1 130 ? -1.101 -31.203 -8.227 1 98.44 130 PHE B N 1
ATOM 2172 C CA . PHE B 1 130 ? -0.723 -30.406 -7.059 1 98.44 130 PHE B CA 1
ATOM 2173 C C . PHE B 1 130 ? -1.557 -30.812 -5.848 1 98.44 130 PHE B C 1
ATOM 2175 O O . PH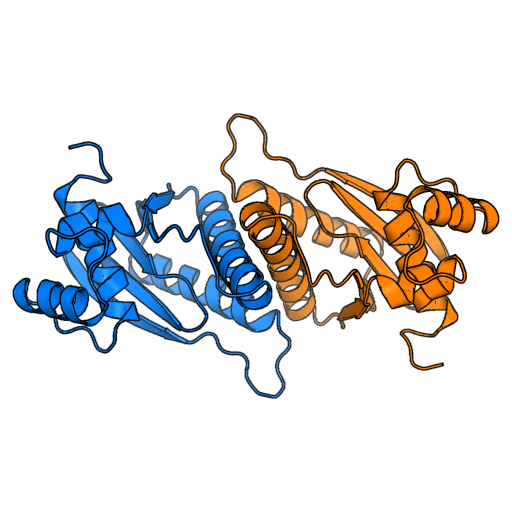E B 1 130 ? -2.572 -31.5 -5.98 1 98.44 130 PHE B O 1
ATOM 2182 N N . ASN B 1 131 ? -1.138 -30.484 -4.637 1 97.94 131 ASN B N 1
ATOM 2183 C CA . ASN B 1 131 ? -1.85 -30.688 -3.379 1 97.94 131 ASN B CA 1
ATOM 2184 C C . ASN B 1 131 ? -1.825 -29.438 -2.506 1 97.94 131 ASN B C 1
ATOM 2186 O O . ASN B 1 131 ? -1.184 -29.422 -1.453 1 97.94 131 ASN B O 1
ATOM 2190 N N . PRO B 1 132 ? -2.574 -28.438 -2.939 1 98.44 132 PRO B N 1
ATOM 2191 C CA . PRO B 1 132 ? -2.537 -27.188 -2.188 1 98.44 132 PRO B CA 1
ATOM 2192 C C . PRO B 1 132 ? -3.023 -27.344 -0.748 1 98.44 132 PRO B C 1
ATOM 2194 O O . PRO B 1 132 ? -3.961 -28.094 -0.49 1 98.44 132 PRO B O 1
ATOM 2197 N N . GLU B 1 133 ? -2.414 -26.641 0.214 1 97.31 133 GLU B N 1
ATOM 2198 C CA . GLU B 1 133 ? -2.77 -26.719 1.629 1 97.31 133 GLU B CA 1
ATOM 2199 C C . GLU B 1 133 ? -4.074 -25.969 1.904 1 97.31 133 GLU B C 1
ATOM 2201 O O . GLU B 1 133 ? -4.777 -26.281 2.871 1 97.31 133 GLU B O 1
ATOM 2206 N N . ASP B 1 134 ? -4.453 -24.969 1.107 1 97.56 134 ASP B N 1
ATOM 2207 C CA . ASP B 1 134 ? -5.684 -24.188 1.258 1 97.56 134 ASP B CA 1
ATOM 2208 C C . ASP B 1 134 ? -6.062 -23.5 -0.053 1 97.56 134 ASP B C 1
ATOM 2210 O O . ASP B 1 134 ? -5.457 -23.766 -1.095 1 97.56 134 ASP B O 1
ATOM 2214 N N . ASP B 1 135 ? -7.121 -22.703 -0.027 1 97.94 135 ASP B N 1
ATOM 2215 C CA . ASP B 1 135 ? -7.645 -22.078 -1.237 1 97.94 135 ASP B CA 1
ATOM 2216 C C . ASP B 1 135 ? -6.695 -21 -1.753 1 97.94 135 ASP B C 1
ATOM 2218 O O . ASP B 1 135 ? -6.633 -20.75 -2.957 1 97.94 135 ASP B O 1
ATOM 2222 N N . ASN B 1 136 ? -5.883 -20.391 -0.853 1 98.25 136 ASN B N 1
ATOM 2223 C CA . ASN B 1 136 ? -4.93 -19.359 -1.281 1 98.25 136 ASN B CA 1
ATOM 2224 C C . ASN B 1 136 ? -3.814 -19.953 -2.133 1 98.25 136 ASN B C 1
ATOM 2226 O O . ASN B 1 136 ? -3.463 -19.406 -3.178 1 98.25 136 ASN B O 1
ATOM 2230 N N . GLU B 1 137 ? -3.299 -21.047 -1.644 1 98.75 137 GLU B N 1
ATOM 2231 C CA . GLU B 1 137 ? -2.283 -21.75 -2.42 1 98.75 137 GLU B CA 1
ATOM 2232 C C . GLU B 1 137 ? -2.848 -22.234 -3.748 1 98.75 137 GLU B C 1
ATOM 2234 O O . GLU B 1 137 ? -2.191 -22.141 -4.785 1 98.75 137 GLU B O 1
ATOM 2239 N N . ALA B 1 138 ? -4.051 -22.75 -3.715 1 98.81 138 ALA B N 1
ATOM 2240 C CA . ALA B 1 138 ? -4.691 -23.234 -4.938 1 98.81 138 ALA B CA 1
ATOM 2241 C C . ALA B 1 138 ? -4.828 -22.109 -5.961 1 98.81 138 ALA B C 1
ATOM 2243 O O . ALA B 1 138 ? -4.566 -22.297 -7.148 1 98.81 138 ALA B O 1
ATOM 2244 N N . ASP B 1 139 ? -5.227 -20.984 -5.527 1 98.62 139 ASP B N 1
ATOM 2245 C CA . ASP B 1 139 ? -5.387 -19.828 -6.41 1 98.62 139 ASP B CA 1
ATOM 2246 C C . ASP B 1 139 ? -4.051 -19.422 -7.016 1 98.62 139 ASP B C 1
ATOM 2248 O O . ASP B 1 139 ? -3.973 -19.109 -8.211 1 98.62 139 ASP B O 1
ATOM 2252 N N . ALA B 1 140 ? -3.025 -19.406 -6.195 1 98.88 140 ALA B N 1
ATOM 2253 C CA . ALA B 1 140 ? -1.7 -19.062 -6.711 1 98.88 140 ALA B CA 1
ATOM 2254 C C . ALA B 1 140 ? -1.243 -20.078 -7.762 1 98.88 140 ALA B C 1
ATOM 2256 O O . ALA B 1 140 ? -0.692 -19.703 -8.797 1 98.88 140 ALA B O 1
ATOM 2257 N N . LEU B 1 141 ? -1.45 -21.312 -7.488 1 98.88 141 LEU B N 1
ATOM 2258 C CA . LEU B 1 141 ? -1.109 -22.375 -8.438 1 98.88 141 LEU B CA 1
ATOM 2259 C C . LEU B 1 141 ? -1.893 -22.203 -9.734 1 98.88 141 LEU B C 1
ATOM 2261 O O . LEU B 1 141 ? -1.351 -22.422 -10.82 1 98.88 141 LEU B O 1
ATOM 2265 N N . ALA B 1 142 ? -3.146 -21.812 -9.617 1 98.88 142 ALA B N 1
ATOM 2266 C CA . ALA B 1 142 ? -3.973 -21.594 -10.797 1 98.88 142 ALA B CA 1
ATOM 2267 C C . ALA B 1 142 ? -3.426 -20.438 -11.641 1 98.88 142 ALA B C 1
ATOM 2269 O O . ALA B 1 142 ? -3.373 -20.516 -12.867 1 98.88 142 ALA B O 1
ATOM 2270 N N . ILE B 1 143 ? -3.053 -19.406 -11.016 1 98.88 143 ILE B N 1
ATOM 2271 C CA . ILE B 1 143 ? -2.461 -18.266 -11.711 1 98.88 143 ILE B CA 1
ATOM 2272 C C . ILE B 1 143 ? -1.188 -18.703 -12.43 1 98.88 143 ILE B C 1
ATOM 2274 O O . ILE B 1 143 ? -0.979 -18.375 -13.594 1 98.88 143 ILE B O 1
ATOM 2278 N N . LEU B 1 144 ? -0.322 -19.406 -11.711 1 98.81 144 LEU B N 1
ATOM 2279 C CA . LEU B 1 144 ? 0.931 -19.875 -12.289 1 98.81 144 LEU B CA 1
ATOM 2280 C C . LEU B 1 144 ? 0.671 -20.75 -13.508 1 98.81 144 LEU B C 1
ATOM 2282 O O . LEU B 1 144 ? 1.315 -20.594 -14.547 1 98.81 144 LEU B O 1
ATOM 2286 N N . SER B 1 145 ? -0.258 -21.656 -13.352 1 98.62 145 SER B N 1
ATOM 2287 C CA . SER B 1 145 ? -0.606 -22.562 -14.453 1 98.62 145 SER B CA 1
ATOM 2288 C C . SER B 1 145 ? -1.072 -21.781 -15.672 1 98.62 145 SER B C 1
ATOM 2290 O O . SER B 1 145 ? -0.676 -22.078 -16.797 1 98.62 145 SER B O 1
ATOM 2292 N N . TRP B 1 146 ? -1.901 -20.812 -15.422 1 98.69 146 TRP B N 1
ATOM 2293 C CA . TRP B 1 146 ? -2.348 -19.953 -16.5 1 98.69 146 TRP B CA 1
ATOM 2294 C C . TRP B 1 146 ? -1.16 -19.266 -17.188 1 98.69 146 TRP B C 1
ATOM 2296 O O . TRP B 1 146 ? -1.056 -19.266 -18.406 1 98.69 146 TRP B O 1
ATOM 2306 N N . ALA B 1 147 ? -0.279 -18.672 -16.406 1 98.5 147 ALA B N 1
ATOM 2307 C CA . ALA B 1 147 ? 0.871 -17.938 -16.922 1 98.5 147 ALA B CA 1
ATOM 2308 C C . ALA B 1 147 ? 1.766 -18.828 -17.766 1 98.5 147 ALA B C 1
ATOM 2310 O O . ALA B 1 147 ? 2.215 -18.422 -18.844 1 98.5 147 ALA B O 1
ATOM 2311 N N . ILE B 1 148 ? 1.982 -20.047 -17.297 1 97.5 148 ILE B N 1
ATOM 2312 C CA . ILE B 1 148 ? 2.852 -20.984 -18 1 97.5 148 ILE B CA 1
ATOM 2313 C C . ILE B 1 148 ? 2.201 -21.406 -19.312 1 97.5 148 ILE B C 1
ATOM 2315 O O . ILE B 1 148 ? 2.826 -21.328 -20.375 1 97.5 148 ILE B O 1
ATOM 2319 N N . ASP B 1 149 ? 0.943 -21.734 -19.203 1 97.62 149 ASP B N 1
ATOM 2320 C CA . ASP B 1 149 ? 0.248 -22.328 -20.344 1 97.62 149 ASP B CA 1
ATOM 2321 C C . ASP B 1 149 ? 0.026 -21.281 -21.438 1 97.62 149 ASP B C 1
ATOM 2323 O O . ASP B 1 149 ? 0.037 -21.609 -22.625 1 97.62 149 ASP B O 1
ATOM 2327 N N . THR B 1 150 ? -0.199 -20.031 -21.062 1 97.19 150 THR B N 1
ATOM 2328 C CA . THR B 1 150 ? -0.586 -19.016 -22.031 1 97.19 150 THR B CA 1
ATOM 2329 C C . THR B 1 150 ? 0.581 -18.062 -22.328 1 97.19 150 THR B C 1
ATOM 2331 O O . THR B 1 150 ? 0.456 -17.141 -23.141 1 97.19 150 THR B O 1
ATOM 2334 N N . GLU B 1 151 ? 1.773 -18.25 -21.641 1 94.5 151 GLU B N 1
ATOM 2335 C CA . GLU B 1 151 ? 2.914 -17.344 -21.703 1 94.5 151 GLU B CA 1
ATOM 2336 C C . GLU B 1 151 ? 2.5 -15.914 -21.375 1 94.5 151 GLU B C 1
ATOM 2338 O O . GLU B 1 151 ? 2.795 -14.977 -22.125 1 94.5 151 GLU B O 1
ATOM 2343 N N . GLY B 1 152 ? 1.667 -15.859 -20.344 1 92.06 152 GLY B N 1
ATOM 2344 C CA . GLY B 1 152 ? 1.224 -14.562 -19.844 1 92.06 152 GLY B CA 1
ATOM 2345 C C . GLY B 1 152 ? 0.123 -13.945 -20.688 1 92.06 152 GLY B C 1
ATOM 2346 O O . GLY B 1 152 ? 0.028 -12.719 -20.797 1 92.06 152 GLY B O 1
ATOM 2347 N N . GLY B 1 153 ? -0.596 -14.773 -21.406 1 87.5 153 GLY B N 1
ATOM 2348 C CA . GLY B 1 153 ? -1.708 -14.297 -22.219 1 87.5 153 GLY B CA 1
ATOM 2349 C C . GLY B 1 153 ? -1.325 -14.023 -23.656 1 87.5 153 GLY B C 1
ATOM 2350 O O . GLY B 1 153 ? -2.123 -13.477 -24.422 1 87.5 153 GLY B O 1
ATOM 2351 N N . VAL B 1 154 ? -0.115 -14.258 -24.031 1 86.69 154 VAL B N 1
ATOM 2352 C CA . VAL B 1 154 ? 0.362 -14.008 -25.391 1 86.69 154 VAL B CA 1
ATOM 2353 C C . VAL B 1 154 ? 0.015 -15.195 -26.281 1 86.69 154 VAL B C 1
ATOM 2355 O O . VAL B 1 154 ? -0.103 -15.055 -27.5 1 86.69 154 VAL B O 1
ATOM 2358 N N . ARG B 1 155 ? -0.141 -16.281 -25.922 1 76.25 155 ARG B N 1
ATOM 2359 C CA . ARG B 1 155 ? -0.471 -17.453 -26.703 1 76.25 155 ARG B CA 1
ATOM 2360 C C . ARG B 1 155 ? -1.928 -17.859 -26.5 1 76.25 155 ARG B C 1
ATOM 2362 O O . ARG B 1 155 ? -2.496 -17.641 -25.438 1 76.25 155 ARG B O 1
#